Protein AF-A0A0L0SN98-F1 (afdb_monomer)

Secondary structure (DSSP, 8-state):
------HHHHSHHHHHHHHHHHHHTS--SS--S-HHHHTTTSHHHHHHHHHH-TTT--GGG-----SHHHHHHHHHHHIIIIITTTT-PPPHHHHHHHHTT-TTHHHHHHHHHHHHHHTTTT-TTS-S-----------PPPPPPPPPPPPPPP-----------------------PPP--PPPS-SHHHHHHHHHHHHHHHHHHHHHHHHHHHHHHHHHHHHHH--

Organism: Allomyces macrogynus (strain ATCC 38327) (NCBI:txid578462)

Nearest PDB structures (foldseek):
  2ee7-assembly1_A  TM=8.667E-01  e=4.177E-09  Homo sapiens
  7n61-assembly1_0F  TM=8.919E-01  e=1.270E-04  Chlamydomonas reinhardtii
  7som-assembly1_X  TM=8.780E-01  e=1.734E-04  Chlamydomonas reinhardtii

InterPro domains:
  IPR001715 Calponin homology domain [PS50021] (13-118)
  IPR010441 CH-like domain in sperm protein [PF06294] (19-114)
  IPR036872 CH domain superfamily [G3DSA:1.10.418.10] (14-121)
  IPR036872 CH domain superfamily [SSF47576] (16-112)
  IPR052111 Spermatogenesis and Ciliary Microtubule-associated Protein [PTHR12509] (4-147)

pLDDT: mean 71.59, std 21.76, range [31.17, 97.62]

Structure (mmCIF, N/CA/C/O backbone):
data_AF-A0A0L0SN98-F1
#
_entry.id   AF-A0A0L0SN98-F1
#
loop_
_atom_site.group_PDB
_atom_site.id
_atom_site.type_symbol
_atom_site.label_atom_id
_atom_site.label_alt_id
_atom_site.label_comp_id
_atom_site.label_asym_id
_atom_site.label_entity_id
_atom_site.label_seq_id
_atom_site.pdbx_PDB_ins_code
_atom_site.Cartn_x
_atom_site.Cartn_y
_atom_site.Cartn_z
_atom_site.occupancy
_atom_site.B_iso_or_equiv
_atom_site.auth_seq_id
_atom_site.auth_comp_id
_atom_site.auth_asym_id
_atom_site.auth_atom_id
_atom_site.pdbx_PDB_model_num
ATOM 1 N N . MET A 1 1 ? 21.291 2.032 32.217 1.00 36.91 1 MET A N 1
ATOM 2 C CA . MET A 1 1 ? 20.890 3.294 31.557 1.00 36.91 1 MET A CA 1
ATOM 3 C C . MET A 1 1 ? 19.823 2.964 30.526 1.00 36.91 1 MET A C 1
ATOM 5 O O . MET A 1 1 ? 20.082 2.178 29.627 1.00 36.91 1 MET A O 1
ATOM 9 N N . MET A 1 2 ? 18.598 3.445 30.735 1.00 43.50 2 MET A N 1
ATOM 10 C CA . MET A 1 2 ? 17.435 3.112 29.907 1.00 43.50 2 MET A CA 1
ATOM 11 C C . MET A 1 2 ? 17.475 3.962 28.636 1.00 43.50 2 MET A C 1
ATOM 13 O O . MET A 1 2 ? 17.254 5.170 28.704 1.00 43.50 2 MET A O 1
ATOM 17 N N . ASN A 1 3 ? 17.774 3.350 27.490 1.00 41.50 3 ASN A N 1
ATOM 18 C CA . ASN A 1 3 ? 17.739 4.043 26.206 1.00 41.50 3 ASN A CA 1
ATOM 19 C C . ASN A 1 3 ? 16.268 4.287 25.835 1.00 41.50 3 ASN A C 1
ATOM 21 O O . ASN A 1 3 ? 15.565 3.411 25.330 1.00 41.50 3 ASN A O 1
ATOM 25 N N . ALA A 1 4 ? 15.761 5.465 26.189 1.00 50.84 4 ALA A N 1
ATOM 26 C CA . ALA A 1 4 ? 14.412 5.885 25.867 1.00 50.84 4 ALA A CA 1
ATOM 27 C C . ALA A 1 4 ? 14.269 5.983 24.341 1.00 50.84 4 ALA A C 1
ATOM 29 O O . ALA A 1 4 ? 14.784 6.913 23.727 1.00 50.84 4 ALA A O 1
ATOM 30 N N . ALA A 1 5 ? 13.544 5.034 23.739 1.00 48.62 5 ALA A N 1
ATOM 31 C CA . ALA A 1 5 ? 13.221 5.077 22.316 1.00 48.62 5 ALA A CA 1
ATOM 32 C C . ALA A 1 5 ? 12.596 6.442 21.946 1.00 48.62 5 ALA A C 1
ATOM 34 O O . ALA A 1 5 ? 11.733 6.933 22.696 1.00 48.62 5 ALA A O 1
ATOM 35 N N . PRO A 1 6 ? 13.020 7.051 20.825 1.00 45.38 6 PRO A N 1
ATOM 36 C CA . PRO A 1 6 ? 12.665 8.414 20.458 1.00 45.38 6 PRO A CA 1
ATOM 37 C C . PRO A 1 6 ? 11.145 8.606 20.270 1.00 45.38 6 PRO A C 1
ATOM 39 O O . PRO A 1 6 ? 10.409 7.658 19.969 1.00 45.38 6 PRO A O 1
ATOM 42 N N . PRO A 1 7 ? 10.629 9.838 20.448 1.00 49.53 7 PRO A N 1
ATOM 43 C CA . PRO A 1 7 ? 9.195 10.125 20.602 1.00 49.53 7 PRO A CA 1
ATOM 44 C C . PRO A 1 7 ? 8.320 9.698 19.412 1.00 49.53 7 PRO A C 1
ATOM 46 O O . PRO A 1 7 ? 7.129 9.432 19.584 1.00 49.53 7 PRO A O 1
ATOM 49 N N . HIS A 1 8 ? 8.903 9.558 18.221 1.00 48.16 8 HIS A N 1
ATOM 50 C CA . HIS A 1 8 ? 8.212 9.084 17.022 1.00 48.16 8 HIS A CA 1
ATOM 51 C C . HIS A 1 8 ? 7.899 7.577 17.042 1.00 48.16 8 HIS A C 1
ATOM 53 O O . HIS A 1 8 ? 7.035 7.131 16.295 1.00 48.16 8 HIS A O 1
ATOM 59 N N . GLN A 1 9 ? 8.549 6.781 17.897 1.00 45.00 9 GLN A N 1
ATOM 60 C CA . GLN A 1 9 ? 8.355 5.327 17.971 1.00 45.00 9 GLN A CA 1
ATOM 61 C C . GLN A 1 9 ? 7.240 4.927 18.951 1.00 45.00 9 GLN A C 1
ATOM 63 O O . GLN A 1 9 ? 6.581 3.909 18.750 1.00 45.00 9 GLN A O 1
ATOM 68 N N . ARG A 1 10 ? 6.949 5.765 19.960 1.00 51.38 10 ARG A N 1
ATOM 69 C CA . ARG A 1 10 ? 5.914 5.495 20.981 1.00 51.38 10 ARG A CA 1
ATOM 70 C C . ARG A 1 10 ? 4.479 5.755 20.511 1.00 51.38 10 ARG A C 1
ATOM 72 O O . ARG A 1 10 ? 3.555 5.153 21.046 1.00 51.38 10 ARG A O 1
ATOM 79 N N . ARG A 1 11 ? 4.274 6.626 19.515 1.00 54.56 11 ARG A N 1
ATOM 80 C CA . ARG A 1 11 ? 2.934 6.952 18.974 1.00 54.56 11 ARG A CA 1
ATOM 81 C C . ARG A 1 11 ? 2.489 6.053 17.811 1.00 54.56 11 ARG A C 1
ATOM 83 O O . ARG A 1 11 ? 1.307 6.055 17.478 1.00 54.56 11 ARG A O 1
ATOM 90 N N . ARG A 1 12 ? 3.400 5.256 17.234 1.00 55.88 12 ARG A N 1
ATOM 91 C CA . ARG A 1 12 ? 3.125 4.373 16.082 1.00 55.88 12 ARG A CA 1
ATOM 92 C C . ARG A 1 12 ? 1.929 3.427 16.270 1.00 55.88 12 ARG A C 1
ATOM 94 O O . ARG A 1 12 ? 1.146 3.334 15.334 1.00 55.88 12 ARG A O 1
ATOM 101 N N . PRO A 1 13 ? 1.714 2.769 17.428 1.00 58.97 13 PRO A N 1
ATOM 102 C CA . PRO A 1 13 ? 0.656 1.759 17.532 1.00 58.97 13 PRO A CA 1
ATOM 103 C C . PRO A 1 13 ? -0.757 2.326 17.339 1.00 58.97 13 PRO A C 1
ATOM 105 O O . PRO A 1 13 ? -1.587 1.703 16.681 1.00 58.97 13 PRO A O 1
ATOM 108 N N . ARG A 1 14 ? -1.026 3.527 17.873 1.00 65.12 14 ARG A N 1
ATOM 109 C CA . ARG A 1 14 ? -2.341 4.177 17.738 1.00 65.12 14 ARG A CA 1
ATOM 110 C C . ARG A 1 14 ? -2.569 4.681 16.313 1.00 65.12 14 ARG A C 1
ATOM 112 O O . ARG A 1 14 ? -3.586 4.362 15.719 1.00 65.12 14 ARG A O 1
ATOM 119 N N . LEU A 1 15 ? -1.568 5.341 15.729 1.00 71.19 15 LEU A N 1
ATOM 120 C CA . LEU A 1 15 ? -1.648 5.863 14.359 1.00 71.19 15 LEU A CA 1
ATOM 121 C C . LEU A 1 15 ? -1.823 4.760 13.305 1.00 71.19 15 LEU A C 1
ATOM 123 O O . LEU A 1 15 ? -2.533 4.960 12.325 1.00 71.19 15 LEU A O 1
ATOM 127 N N . LEU A 1 16 ? -1.200 3.596 13.513 1.00 75.31 16 LEU A N 1
ATOM 128 C CA . LEU A 1 16 ? -1.389 2.424 12.656 1.00 75.31 16 LEU A CA 1
ATOM 129 C C . LEU A 1 16 ? -2.811 1.872 12.765 1.00 75.31 16 LEU A C 1
ATOM 131 O O . LEU A 1 16 ? -3.423 1.567 11.749 1.00 75.31 16 LEU A O 1
ATOM 135 N N . THR A 1 17 ? -3.357 1.810 13.981 1.00 78.44 17 THR A N 1
ATOM 136 C CA . THR A 1 17 ? -4.743 1.374 14.202 1.00 78.44 17 THR A CA 1
ATOM 137 C C . THR A 1 17 ? -5.727 2.302 13.482 1.00 78.44 17 THR A C 1
ATOM 139 O O . THR A 1 17 ? -6.585 1.829 12.740 1.00 78.44 17 THR A O 1
ATOM 142 N N . ASP A 1 18 ? -5.545 3.619 13.604 1.00 81.69 18 ASP A N 1
ATOM 143 C CA . ASP A 1 18 ? -6.390 4.625 12.945 1.00 81.69 18 ASP A CA 1
ATOM 144 C C . ASP A 1 18 ? -6.234 4.622 11.412 1.00 81.69 18 ASP A C 1
ATOM 146 O O . ASP A 1 18 ? -7.152 4.978 10.666 1.00 81.69 18 ASP A O 1
ATOM 150 N N . LEU A 1 19 ? -5.045 4.275 10.910 1.00 81.94 19 LEU A N 1
ATOM 151 C CA . LEU A 1 19 ? -4.797 4.084 9.482 1.00 81.94 19 LEU A CA 1
ATOM 152 C C . LEU A 1 19 ? -5.552 2.856 8.967 1.00 81.94 19 LEU A C 1
ATOM 154 O O . LEU A 1 19 ? -6.224 2.953 7.944 1.00 81.94 19 LEU A O 1
ATOM 158 N N . PHE A 1 20 ? -5.476 1.735 9.685 1.00 82.12 20 PHE A N 1
ATOM 159 C CA . PHE A 1 20 ? -6.142 0.491 9.302 1.00 82.12 20 PHE A CA 1
ATOM 160 C C . PHE A 1 20 ? -7.662 0.638 9.319 1.00 82.12 20 PHE A C 1
ATOM 162 O O . PHE A 1 20 ? -8.300 0.325 8.320 1.00 82.12 20 PHE A O 1
ATOM 169 N N . GLN A 1 21 ? -8.230 1.237 10.369 1.00 83.12 21 GLN A N 1
ATOM 170 C CA . GLN A 1 21 ? -9.667 1.526 10.434 1.00 83.12 21 GLN A CA 1
ATOM 171 C C . GLN A 1 21 ? -10.137 2.435 9.293 1.00 83.12 21 GLN A C 1
ATOM 173 O O . GLN A 1 21 ? -11.189 2.201 8.706 1.00 83.12 21 GLN A O 1
ATOM 178 N N . TRP A 1 22 ? -9.352 3.459 8.945 1.00 85.88 22 TRP A N 1
ATOM 179 C CA . TRP A 1 22 ? -9.680 4.341 7.823 1.00 85.88 22 TRP A CA 1
ATOM 180 C C . TRP A 1 22 ? -9.648 3.608 6.479 1.00 85.88 22 TRP A C 1
ATOM 182 O O . TRP A 1 22 ? -10.526 3.823 5.651 1.00 85.88 22 TRP A O 1
ATOM 192 N N . ILE A 1 23 ? -8.670 2.724 6.268 1.00 83.69 23 ILE A N 1
ATOM 193 C CA . ILE A 1 23 ? -8.589 1.898 5.059 1.00 83.69 23 ILE A CA 1
ATOM 194 C C . ILE A 1 23 ? -9.751 0.896 4.993 1.00 83.69 23 ILE A C 1
ATOM 196 O O . ILE A 1 23 ? -10.254 0.629 3.904 1.00 83.69 23 ILE A O 1
ATOM 200 N N . ASP A 1 24 ? -10.169 0.330 6.123 1.00 80.44 24 ASP A N 1
ATOM 201 C CA . ASP A 1 24 ? -11.270 -0.639 6.185 1.00 80.44 24 ASP A CA 1
ATOM 202 C C . ASP A 1 24 ? -12.649 0.012 6.018 1.00 80.44 24 ASP A C 1
ATOM 204 O O . ASP A 1 24 ? -13.580 -0.641 5.554 1.00 80.44 24 ASP A O 1
ATOM 208 N N . ALA A 1 25 ? -12.775 1.310 6.310 1.00 82.00 25 ALA A N 1
ATOM 209 C CA . ALA A 1 25 ? -13.973 2.086 5.993 1.00 82.00 25 ALA A CA 1
ATOM 210 C C . ALA A 1 25 ? -14.172 2.299 4.478 1.00 82.00 25 ALA A C 1
ATOM 212 O O . ALA A 1 25 ? -15.272 2.642 4.045 1.00 82.00 25 ALA A O 1
ATOM 213 N N . ILE A 1 26 ? -13.126 2.108 3.666 1.00 80.88 26 ILE A N 1
ATOM 214 C CA . ILE A 1 26 ? -13.199 2.225 2.208 1.00 80.88 26 ILE A CA 1
ATOM 215 C C . ILE A 1 26 ? -13.640 0.869 1.628 1.00 80.88 26 ILE A C 1
ATOM 217 O O . ILE A 1 26 ? -12.981 -0.143 1.890 1.00 80.88 26 ILE A O 1
ATOM 221 N N . PRO A 1 27 ? -14.703 0.818 0.801 1.00 75.06 27 PRO A N 1
ATOM 222 C CA . PRO A 1 27 ? -15.160 -0.413 0.166 1.00 75.06 27 PRO A CA 1
ATOM 223 C C . PRO A 1 27 ? -14.154 -0.846 -0.906 1.00 75.06 27 PRO A C 1
ATOM 225 O O . PRO A 1 27 ? -14.191 -0.389 -2.048 1.00 75.06 27 PRO A O 1
ATOM 228 N N . LEU A 1 28 ? -13.220 -1.704 -0.509 1.00 74.56 28 LEU A N 1
ATOM 229 C CA . LEU A 1 28 ? -12.148 -2.205 -1.365 1.00 74.56 28 LEU A CA 1
ATOM 230 C C . LEU A 1 28 ? -12.501 -3.581 -1.918 1.00 74.56 28 LEU A C 1
ATOM 232 O O . LEU A 1 28 ? -13.194 -4.368 -1.275 1.00 74.56 28 LEU A O 1
ATOM 236 N N . SER A 1 29 ? -11.999 -3.880 -3.115 1.00 65.31 29 SER A N 1
ATOM 237 C CA . SER A 1 29 ? -12.440 -5.037 -3.906 1.00 65.31 29 SER A CA 1
ATOM 238 C C . SER A 1 29 ? -12.088 -6.387 -3.274 1.00 65.31 29 SER A C 1
ATOM 240 O O . SER A 1 29 ? -12.632 -7.419 -3.668 1.00 65.31 29 SER A O 1
ATOM 242 N N . ARG A 1 30 ? -11.138 -6.411 -2.328 1.00 63.41 30 ARG A N 1
ATOM 243 C CA . ARG A 1 30 ? -10.633 -7.633 -1.690 1.00 63.41 30 ARG A CA 1
ATOM 244 C C . ARG A 1 30 ? -10.415 -7.440 -0.182 1.00 63.41 30 ARG A C 1
ATOM 246 O O . ARG A 1 30 ? -9.918 -6.388 0.228 1.00 63.41 30 ARG A O 1
ATOM 253 N N . PRO A 1 31 ? -10.723 -8.460 0.645 1.00 58.69 31 PRO A N 1
ATOM 254 C CA . PRO A 1 31 ? -10.439 -8.433 2.075 1.00 58.69 31 PRO A CA 1
ATOM 255 C C . PRO A 1 31 ? -8.927 -8.476 2.313 1.00 58.69 31 PRO A C 1
ATOM 257 O O . PRO A 1 31 ? -8.224 -9.322 1.756 1.00 58.69 31 PRO A O 1
ATOM 260 N N . LYS A 1 32 ? -8.425 -7.569 3.151 1.00 64.00 32 LYS A N 1
ATOM 261 C CA . LYS A 1 32 ? -6.994 -7.456 3.455 1.00 64.00 32 LYS A CA 1
ATOM 262 C C . LYS A 1 32 ? -6.652 -8.303 4.669 1.00 64.00 32 LYS A C 1
ATOM 264 O O . LYS A 1 32 ? -7.396 -8.317 5.645 1.00 64.00 32 LYS A O 1
ATOM 269 N N . LYS A 1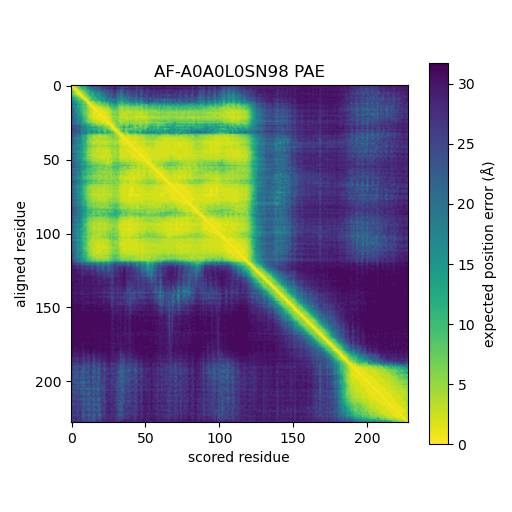 33 ? -5.523 -9.008 4.614 1.00 66.00 33 LYS A N 1
ATOM 270 C CA . LYS A 1 33 ? -5.005 -9.812 5.737 1.00 66.00 33 LYS A CA 1
ATOM 271 C C . LYS A 1 33 ? -3.615 -9.359 6.168 1.00 66.00 33 LYS A C 1
ATOM 273 O O . LYS A 1 33 ? -3.284 -9.474 7.342 1.00 66.00 33 LYS A O 1
ATOM 278 N N . ASN A 1 34 ? -2.800 -8.855 5.241 1.00 80.31 34 ASN A N 1
ATOM 279 C CA . ASN A 1 34 ? -1.440 -8.402 5.512 1.00 80.31 34 ASN A CA 1
ATOM 280 C C . ASN A 1 34 ? -1.157 -7.119 4.720 1.00 80.31 34 ASN A C 1
ATOM 282 O O . ASN A 1 34 ? -0.831 -7.188 3.539 1.00 80.31 34 ASN A O 1
ATOM 286 N N . PHE A 1 35 ? -1.242 -5.958 5.380 1.00 81.81 35 PHE A N 1
ATOM 287 C CA . PHE A 1 35 ? -1.037 -4.645 4.754 1.00 81.81 35 PHE A CA 1
ATOM 288 C C . PHE A 1 35 ? 0.289 -4.548 3.989 1.00 81.81 35 PHE A C 1
ATOM 290 O O . PHE A 1 35 ? 0.321 -4.018 2.884 1.00 81.81 35 PHE A O 1
ATOM 297 N N . THR A 1 36 ? 1.372 -5.114 4.519 1.00 85.62 36 THR A N 1
ATOM 298 C CA . THR A 1 36 ? 2.682 -5.051 3.868 1.00 85.62 36 THR A CA 1
ATOM 299 C C . THR A 1 36 ? 2.699 -5.789 2.531 1.00 85.62 36 THR A C 1
ATOM 301 O O . THR A 1 36 ? 3.223 -5.280 1.543 1.00 85.62 36 THR A O 1
ATOM 304 N N . ARG A 1 37 ? 2.075 -6.968 2.468 1.00 86.94 37 ARG A N 1
ATOM 305 C CA . ARG A 1 37 ? 2.010 -7.772 1.242 1.00 86.94 37 ARG A CA 1
ATOM 306 C C . ARG A 1 37 ? 0.935 -7.277 0.284 1.00 86.94 37 ARG A C 1
ATOM 308 O O . ARG A 1 37 ? 1.200 -7.140 -0.907 1.00 86.94 37 ARG A O 1
ATOM 315 N N . ASP A 1 38 ? -0.257 -7.017 0.802 1.00 87.31 38 ASP A N 1
ATOM 316 C CA . ASP A 1 38 ? -1.444 -6.725 0.003 1.00 87.31 38 ASP A CA 1
ATOM 317 C C . ASP A 1 38 ? -1.324 -5.354 -0.691 1.00 87.31 38 ASP A C 1
ATOM 319 O O . ASP A 1 38 ? -1.877 -5.163 -1.767 1.00 87.31 38 ASP A O 1
ATOM 323 N N . PHE A 1 39 ? -0.547 -4.417 -0.132 1.00 90.12 39 PHE A N 1
ATOM 324 C CA . PHE A 1 39 ? -0.234 -3.143 -0.788 1.00 90.12 39 PHE A CA 1
ATOM 325 C C . PHE A 1 39 ? 1.060 -3.168 -1.614 1.00 90.12 39 PHE A C 1
ATOM 327 O O . PHE A 1 39 ? 1.328 -2.206 -2.329 1.00 90.12 39 PHE A O 1
ATOM 334 N N . SER A 1 40 ? 1.861 -4.239 -1.566 1.00 92.31 40 SER A N 1
ATOM 335 C CA . SER A 1 40 ? 3.182 -4.277 -2.219 1.00 92.31 40 SER A CA 1
ATOM 336 C C . SER A 1 40 ? 3.138 -4.105 -3.740 1.00 92.31 40 SER A C 1
ATOM 338 O O . SER A 1 40 ? 4.122 -3.664 -4.329 1.00 92.31 40 SER A O 1
ATOM 340 N N . ASP A 1 41 ? 2.014 -4.420 -4.385 1.00 90.88 41 ASP A N 1
ATOM 341 C CA . ASP A 1 41 ? 1.835 -4.328 -5.837 1.00 90.88 41 ASP A CA 1
ATOM 342 C C . ASP A 1 41 ? 1.208 -3.010 -6.318 1.00 90.88 41 ASP A C 1
ATOM 344 O O . ASP A 1 41 ? 1.041 -2.810 -7.523 1.00 90.88 41 ASP A O 1
ATOM 348 N N . GLY A 1 42 ? 0.868 -2.112 -5.387 1.00 89.75 42 GLY A N 1
ATOM 349 C CA . GLY A 1 42 ? 0.301 -0.793 -5.663 1.00 89.75 42 GLY A CA 1
ATOM 350 C C . GLY A 1 42 ? -1.175 -0.789 -6.078 1.00 89.75 42 GLY A C 1
ATOM 351 O O . GLY A 1 42 ? -1.763 0.291 -6.147 1.00 89.75 42 GLY A O 1
ATOM 352 N N . CYS A 1 43 ? -1.810 -1.945 -6.297 1.00 91.25 43 CYS A N 1
ATOM 353 C CA . CYS A 1 43 ? -3.183 -2.017 -6.812 1.00 91.25 43 CYS A CA 1
ATOM 354 C C . CYS A 1 43 ? -4.200 -1.563 -5.762 1.00 91.25 43 CYS A C 1
ATOM 356 O O . CYS A 1 43 ? -5.016 -0.681 -6.023 1.00 91.25 43 CYS A O 1
ATOM 358 N N . LEU A 1 44 ? -4.081 -2.070 -4.531 1.00 89.06 44 LEU A N 1
ATOM 359 C CA . LEU A 1 44 ? -4.934 -1.620 -3.426 1.00 89.06 44 LEU A CA 1
ATOM 360 C C . LEU A 1 44 ? -4.718 -0.141 -3.087 1.00 89.06 44 LEU A C 1
ATOM 362 O O . LEU A 1 44 ? -5.663 0.551 -2.713 1.00 89.06 44 LEU A O 1
ATOM 366 N N . CYS A 1 45 ? -3.491 0.364 -3.246 1.00 90.19 45 CYS A N 1
ATOM 367 C CA . CYS A 1 45 ? -3.202 1.786 -3.062 1.00 90.19 45 CYS A CA 1
ATOM 368 C C . CYS A 1 45 ? -3.937 2.636 -4.114 1.00 90.19 45 CYS A C 1
ATOM 370 O O . CYS A 1 45 ? -4.568 3.640 -3.784 1.00 90.19 45 CYS A O 1
ATOM 372 N N . ALA A 1 46 ? -3.921 2.195 -5.374 1.00 90.31 46 ALA A N 1
ATOM 373 C CA . ALA A 1 46 ? -4.654 2.831 -6.461 1.00 90.31 46 ALA A CA 1
ATOM 374 C C . ALA A 1 46 ? -6.176 2.823 -6.216 1.00 90.31 46 ALA A C 1
ATOM 376 O O . ALA A 1 46 ? -6.825 3.846 -6.431 1.00 90.31 46 ALA A O 1
ATOM 377 N N . GLU A 1 47 ? -6.743 1.722 -5.712 1.00 90.12 47 GLU A N 1
ATOM 378 C CA . GLU A 1 47 ? -8.166 1.638 -5.348 1.00 90.12 47 GLU A CA 1
ATOM 379 C C . GLU A 1 47 ? -8.549 2.627 -4.236 1.00 90.12 47 GLU A C 1
ATOM 381 O O . GLU A 1 47 ? -9.537 3.351 -4.376 1.00 90.12 47 GLU A O 1
ATOM 386 N N . VAL A 1 48 ? -7.742 2.722 -3.170 1.00 88.00 48 VAL A N 1
ATOM 387 C CA . VAL A 1 48 ? -7.948 3.687 -2.072 1.00 88.00 48 VAL A CA 1
ATOM 388 C C . VAL A 1 48 ? -8.020 5.115 -2.613 1.00 88.00 48 VAL A C 1
ATOM 390 O O . VAL A 1 48 ? -8.948 5.862 -2.299 1.00 88.00 48 VAL A O 1
ATOM 393 N N . ILE A 1 49 ? -7.071 5.495 -3.472 1.00 87.06 49 ILE A N 1
ATOM 394 C CA . ILE A 1 49 ? -7.040 6.843 -4.044 1.00 87.06 49 ILE A CA 1
ATOM 395 C C . ILE A 1 49 ? -8.201 7.042 -5.032 1.00 87.06 49 ILE A C 1
ATOM 397 O O . ILE A 1 49 ? -8.802 8.114 -5.054 1.00 87.06 49 ILE A O 1
ATOM 401 N N . ARG A 1 50 ? -8.565 6.023 -5.821 1.00 87.94 50 ARG A N 1
ATOM 402 C CA . ARG A 1 50 ? -9.688 6.073 -6.773 1.00 87.94 50 ARG A CA 1
ATOM 403 C C . ARG A 1 50 ? -11.030 6.291 -6.085 1.00 87.94 50 ARG A C 1
ATOM 405 O O . ARG A 1 50 ? -11.893 6.948 -6.671 1.00 87.94 50 ARG A O 1
ATOM 412 N N . HIS A 1 51 ? -11.214 5.728 -4.893 1.00 85.50 51 HIS A N 1
ATOM 413 C CA . HIS A 1 51 ? -12.438 5.898 -4.117 1.00 85.50 51 HIS A CA 1
ATOM 414 C C . HIS A 1 51 ? -12.623 7.356 -3.678 1.00 85.50 51 HIS A C 1
ATOM 416 O O . HIS A 1 51 ? -13.725 7.889 -3.754 1.00 85.50 51 HIS A O 1
ATOM 422 N N . LEU A 1 52 ? -11.532 8.021 -3.293 1.00 80.69 52 LEU A N 1
ATOM 423 C CA . LEU A 1 52 ? -11.557 9.405 -2.814 1.00 80.69 52 LEU A CA 1
ATOM 424 C C . LEU A 1 52 ? -11.480 10.431 -3.953 1.00 80.69 52 LEU A C 1
ATOM 426 O O . LEU A 1 52 ? -12.127 11.472 -3.895 1.00 80.69 52 LEU A O 1
ATOM 430 N N . HIS A 1 53 ? -10.743 10.125 -5.023 1.00 81.12 53 HIS A N 1
ATOM 431 C CA . HIS A 1 53 ? -10.623 10.968 -6.212 1.00 81.12 53 HIS A CA 1
ATOM 432 C C . HIS A 1 53 ? -10.691 10.141 -7.505 1.00 81.12 53 HIS A C 1
ATOM 434 O O . HIS A 1 53 ? -9.663 9.839 -8.124 1.00 81.12 53 HIS A O 1
ATOM 440 N N . PRO A 1 54 ? -11.914 9.861 -7.991 1.00 82.94 54 PRO A N 1
ATOM 441 C CA . PRO A 1 54 ? -12.179 9.107 -9.213 1.00 82.94 54 PRO A CA 1
ATOM 442 C C . PRO A 1 54 ? -11.374 9.496 -10.455 1.00 82.94 54 PRO A C 1
ATOM 444 O O . PRO A 1 54 ? -11.088 8.650 -11.294 1.00 82.94 54 PRO A O 1
ATOM 447 N N . ARG A 1 55 ? -11.031 10.782 -10.588 1.00 83.12 55 ARG A N 1
ATOM 448 C CA . ARG A 1 55 ? -10.369 11.345 -11.775 1.00 83.12 55 ARG A CA 1
ATOM 449 C C . ARG A 1 55 ? -8.839 11.282 -11.722 1.00 83.12 55 ARG A C 1
ATOM 451 O O . ARG A 1 55 ? -8.196 11.533 -12.735 1.00 83.12 55 ARG A O 1
ATOM 458 N N . LEU A 1 56 ? -8.247 10.999 -10.559 1.00 80.31 56 LEU A N 1
ATOM 459 C CA . LEU A 1 56 ? -6.786 10.987 -10.405 1.00 80.31 56 LEU A CA 1
ATOM 460 C C . LEU A 1 56 ? -6.157 9.661 -10.819 1.00 80.31 56 LEU A C 1
ATOM 462 O O . LEU A 1 56 ? -4.991 9.637 -11.211 1.00 80.31 56 LEU A O 1
ATOM 466 N N . VAL A 1 57 ? -6.916 8.573 -10.724 1.00 87.75 57 VAL A N 1
ATOM 467 C CA . VAL A 1 57 ? -6.405 7.216 -10.892 1.00 87.75 57 VAL A CA 1
ATOM 468 C C . VAL A 1 57 ? -7.241 6.485 -11.915 1.00 87.75 57 VAL A C 1
ATOM 470 O O . VAL A 1 57 ? -8.467 6.544 -11.894 1.00 87.75 57 VAL A O 1
ATOM 473 N N . ASP A 1 58 ? -6.561 5.744 -12.773 1.00 87.06 58 ASP A N 1
ATOM 474 C CA . ASP A 1 58 ? -7.210 4.842 -13.699 1.00 87.06 58 ASP A CA 1
ATOM 475 C C . ASP A 1 58 ? -6.680 3.424 -13.484 1.00 87.06 58 ASP A C 1
ATOM 477 O O . ASP A 1 58 ? -5.504 3.142 -13.744 1.00 87.06 58 ASP A O 1
ATOM 481 N N . LEU A 1 59 ? -7.556 2.569 -12.948 1.00 88.44 59 LEU A N 1
ATOM 482 C CA . LEU A 1 59 ? -7.226 1.249 -12.412 1.00 88.44 59 LEU A CA 1
ATOM 483 C C . LEU A 1 59 ? -6.671 0.294 -13.473 1.00 88.44 59 LEU A C 1
ATOM 485 O O . LEU A 1 59 ? -5.895 -0.590 -13.126 1.00 88.44 59 LEU A O 1
ATOM 489 N N . HIS A 1 60 ? -6.973 0.497 -14.761 1.00 87.06 60 HIS A N 1
ATOM 490 C CA . HIS A 1 60 ? -6.435 -0.363 -15.823 1.00 87.06 60 HIS A CA 1
ATOM 491 C C . HIS A 1 60 ? -4.903 -0.288 -15.944 1.00 87.06 60 HIS A C 1
ATOM 493 O O . HIS A 1 60 ? -4.288 -1.189 -16.505 1.00 87.06 60 HIS A O 1
ATOM 499 N N . ASN A 1 61 ? -4.276 0.777 -15.424 1.00 87.88 61 ASN A N 1
ATOM 500 C CA . ASN A 1 61 ? -2.819 0.938 -15.438 1.00 87.88 61 ASN A CA 1
ATOM 501 C C . ASN A 1 61 ? -2.108 0.098 -14.366 1.00 87.88 61 ASN A C 1
ATOM 503 O O . ASN A 1 61 ? -0.880 0.037 -14.367 1.00 87.88 61 ASN A O 1
ATOM 507 N N . TYR A 1 62 ? -2.857 -0.500 -13.438 1.00 90.69 62 TYR A N 1
ATOM 508 C CA . TYR A 1 62 ? -2.322 -1.191 -12.268 1.00 90.69 62 TYR A CA 1
ATOM 509 C C . TYR A 1 62 ? -2.851 -2.629 -12.235 1.00 90.69 62 TYR A C 1
ATOM 511 O O . TYR A 1 62 ? -3.733 -2.949 -11.437 1.00 90.69 62 TYR A O 1
ATOM 519 N N . PRO A 1 63 ? -2.374 -3.508 -13.135 1.00 89.31 63 PRO A N 1
ATOM 520 C CA . PRO A 1 63 ? -2.740 -4.914 -13.079 1.00 89.31 63 PRO A CA 1
ATOM 521 C C . PRO A 1 63 ? -2.166 -5.555 -11.800 1.00 89.31 63 PRO A C 1
ATOM 523 O O . PRO A 1 63 ? -1.008 -5.278 -11.457 1.00 89.31 63 PRO A O 1
ATOM 526 N N . PRO A 1 64 ? -2.925 -6.439 -11.118 1.00 88.88 64 PRO A N 1
ATOM 527 C CA . PRO A 1 64 ? -2.429 -7.203 -9.976 1.00 88.88 64 PRO A CA 1
ATOM 528 C C . PRO A 1 64 ? -1.137 -7.937 -10.317 1.00 88.88 64 PRO A C 1
ATOM 530 O O . PRO A 1 64 ? -1.034 -8.568 -11.373 1.00 88.88 64 PRO A O 1
ATOM 533 N N . ALA A 1 65 ? -0.151 -7.868 -9.425 1.00 86.50 65 ALA A N 1
ATOM 534 C CA . ALA A 1 65 ? 1.200 -8.294 -9.755 1.00 86.50 65 ALA A CA 1
ATOM 535 C C . ALA A 1 65 ? 1.893 -9.034 -8.614 1.00 86.50 65 ALA A C 1
ATOM 537 O O . ALA A 1 65 ? 2.017 -8.537 -7.499 1.00 86.50 65 ALA A O 1
ATOM 538 N N . ASN A 1 66 ? 2.459 -10.198 -8.939 1.00 88.12 66 ASN A N 1
ATOM 539 C CA . ASN A 1 66 ? 3.329 -10.945 -8.030 1.00 88.12 66 ASN A CA 1
ATOM 540 C C . ASN A 1 66 ? 4.818 -10.773 -8.363 1.00 88.12 66 ASN A C 1
ATOM 542 O O . ASN A 1 66 ? 5.658 -10.997 -7.495 1.00 88.12 66 ASN A O 1
ATOM 546 N N . SER A 1 67 ? 5.155 -10.352 -9.588 1.00 92.69 67 SER A N 1
ATOM 547 C CA . SER A 1 67 ? 6.541 -10.178 -10.023 1.00 92.69 67 SER A CA 1
ATOM 548 C C . SER A 1 67 ? 7.099 -8.814 -9.609 1.00 92.69 67 SER A C 1
ATOM 550 O O . SER A 1 67 ? 6.471 -7.777 -9.824 1.00 92.69 67 SER A O 1
ATOM 552 N N . THR A 1 68 ? 8.311 -8.805 -9.053 1.00 92.88 68 THR A N 1
ATOM 553 C CA . THR A 1 68 ? 9.024 -7.583 -8.639 1.00 92.88 68 THR A CA 1
ATOM 554 C C . THR A 1 68 ? 9.057 -6.504 -9.732 1.00 92.88 68 THR A C 1
ATOM 556 O O . THR A 1 68 ? 8.683 -5.371 -9.429 1.00 92.88 68 THR A O 1
ATOM 559 N N . PRO A 1 69 ? 9.390 -6.807 -11.007 1.00 92.56 69 PRO A N 1
ATOM 560 C CA . PRO A 1 69 ? 9.420 -5.787 -12.058 1.00 92.56 69 PRO A CA 1
ATOM 561 C C . PRO A 1 69 ? 8.056 -5.133 -12.311 1.00 92.56 69 PRO A C 1
ATOM 563 O O . PRO A 1 69 ? 7.975 -3.919 -12.483 1.00 92.56 69 PRO A O 1
ATOM 566 N N . GLN A 1 70 ? 6.971 -5.914 -12.281 1.00 93.44 70 GLN A N 1
ATOM 567 C CA . GLN A 1 70 ? 5.626 -5.384 -12.493 1.00 93.44 70 GLN A CA 1
ATOM 568 C C . GLN A 1 70 ? 5.161 -4.545 -11.298 1.00 93.44 70 GLN A C 1
ATOM 570 O O . GLN A 1 70 ? 4.554 -3.494 -11.487 1.00 93.44 70 GLN A O 1
ATOM 575 N N . LYS A 1 71 ? 5.493 -4.952 -10.066 1.00 93.62 71 LYS A N 1
ATOM 576 C CA . LYS A 1 71 ? 5.211 -4.147 -8.870 1.00 93.62 71 LYS A CA 1
ATOM 577 C C . LYS A 1 71 ? 5.939 -2.799 -8.919 1.00 93.62 71 LYS A C 1
ATOM 579 O O . LYS A 1 71 ? 5.324 -1.770 -8.656 1.00 93.62 71 LYS A O 1
ATOM 584 N N . ILE A 1 72 ? 7.216 -2.791 -9.315 1.00 94.12 72 ILE A N 1
ATOM 585 C CA . ILE A 1 72 ? 7.996 -1.557 -9.512 1.00 94.12 72 ILE A CA 1
ATOM 586 C C . ILE A 1 72 ? 7.339 -0.674 -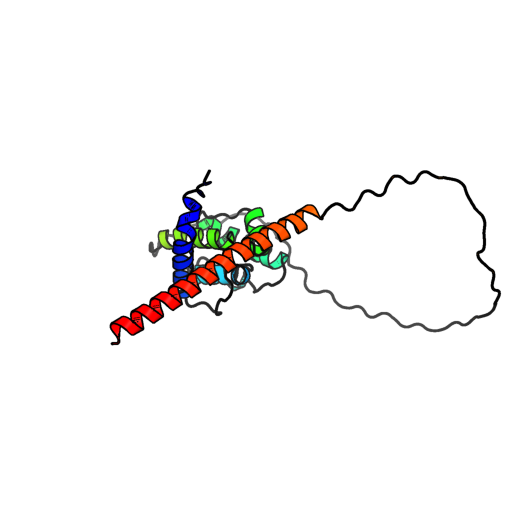10.580 1.00 94.12 72 ILE A C 1
ATOM 588 O O . ILE A 1 72 ? 7.164 0.523 -10.362 1.00 94.12 72 ILE A O 1
ATOM 592 N N . TYR A 1 73 ? 6.925 -1.250 -11.713 1.00 94.19 73 TYR A N 1
ATOM 593 C CA . TYR A 1 73 ? 6.208 -0.519 -12.761 1.00 94.19 73 TYR A CA 1
ATOM 594 C C . TYR A 1 73 ? 4.911 0.120 -12.241 1.00 94.19 73 TYR A C 1
ATOM 596 O O . TYR A 1 73 ? 4.675 1.311 -12.470 1.00 94.19 73 TYR A O 1
ATOM 604 N N . ASN A 1 74 ? 4.095 -0.640 -11.506 1.00 95.44 74 ASN A N 1
ATOM 605 C CA . ASN A 1 74 ? 2.849 -0.152 -10.918 1.00 95.44 74 ASN A CA 1
ATOM 606 C C . ASN A 1 74 ? 3.123 1.036 -9.978 1.00 95.44 74 ASN A C 1
ATOM 608 O O . ASN A 1 74 ? 2.500 2.092 -10.112 1.00 95.44 74 ASN A O 1
ATOM 612 N N . TRP A 1 75 ? 4.102 0.912 -9.076 1.00 95.19 75 TRP A N 1
ATOM 613 C CA . TRP A 1 75 ? 4.476 1.979 -8.144 1.00 95.19 75 TRP A CA 1
ATOM 614 C C . TRP A 1 75 ? 5.057 3.213 -8.831 1.00 95.19 75 TRP A C 1
ATOM 616 O O . TRP A 1 75 ? 4.675 4.327 -8.481 1.00 95.19 75 TRP A O 1
ATOM 626 N N . ASN A 1 76 ? 5.910 3.050 -9.842 1.00 94.00 76 ASN A N 1
ATOM 627 C CA . ASN A 1 76 ? 6.441 4.170 -10.623 1.00 94.00 76 ASN A CA 1
ATOM 628 C C . ASN A 1 76 ? 5.335 4.920 -11.370 1.00 94.00 76 ASN A C 1
ATOM 630 O O . ASN A 1 76 ? 5.300 6.154 -11.379 1.00 94.00 76 ASN A O 1
ATOM 634 N N . THR A 1 77 ? 4.379 4.182 -11.931 1.00 93.38 77 THR A N 1
ATOM 635 C CA . THR A 1 77 ? 3.211 4.756 -12.603 1.00 93.38 77 THR A CA 1
ATOM 636 C C . THR A 1 77 ? 2.333 5.530 -11.618 1.00 93.38 77 THR A C 1
ATOM 638 O O . THR A 1 77 ? 1.888 6.639 -11.920 1.00 93.38 77 THR A O 1
ATOM 641 N N . LEU A 1 78 ? 2.108 4.992 -10.415 1.00 92.19 78 LEU A N 1
ATOM 642 C CA . LEU A 1 78 ? 1.356 5.664 -9.352 1.00 92.19 78 LEU A CA 1
ATOM 643 C C . LEU A 1 78 ? 2.086 6.922 -8.871 1.00 92.19 78 LEU A C 1
ATOM 645 O O . LEU A 1 78 ? 1.479 7.987 -8.744 1.00 92.19 78 LEU A O 1
ATOM 649 N N . ASN A 1 79 ? 3.400 6.822 -8.685 1.00 93.06 79 ASN A N 1
ATOM 650 C CA . ASN A 1 79 ? 4.252 7.924 -8.266 1.00 93.06 79 ASN A CA 1
ATOM 651 C C . ASN A 1 79 ? 4.175 9.093 -9.257 1.00 93.06 79 ASN A C 1
ATOM 653 O O . ASN A 1 79 ? 3.886 10.226 -8.872 1.00 93.06 79 ASN A O 1
ATOM 657 N N . PHE A 1 80 ? 4.344 8.811 -10.551 1.00 89.75 80 PHE A N 1
ATOM 658 C CA . PHE A 1 80 ? 4.330 9.831 -11.595 1.00 89.75 80 PHE A CA 1
ATOM 659 C C . PHE A 1 80 ? 2.947 10.460 -11.813 1.00 89.75 80 PHE A C 1
ATOM 661 O O . PHE A 1 80 ? 2.835 11.684 -11.874 1.00 89.75 80 PHE A O 1
ATOM 668 N N . LYS A 1 81 ? 1.889 9.646 -11.934 1.00 86.75 81 LYS A N 1
ATOM 669 C CA . LYS A 1 81 ? 0.550 10.134 -12.316 1.00 86.75 81 LYS A CA 1
ATOM 670 C C . LYS A 1 81 ? -0.206 10.775 -11.151 1.00 86.75 81 LYS A C 1
ATOM 672 O O . LYS A 1 81 ? -1.027 11.666 -11.384 1.00 86.75 81 LYS A O 1
ATOM 677 N N . VAL A 1 82 ? 0.064 10.324 -9.924 1.00 86.75 82 VAL A N 1
ATOM 678 C CA . VAL A 1 82 ? -0.765 10.606 -8.746 1.00 86.75 82 VAL A CA 1
ATOM 679 C C . VAL A 1 82 ? 0.057 11.235 -7.630 1.00 86.75 82 VAL A C 1
ATOM 681 O O . VAL A 1 82 ? -0.211 12.372 -7.252 1.00 86.75 82 VAL A O 1
ATOM 684 N N . LEU A 1 83 ? 1.084 10.547 -7.123 1.00 83.75 83 LEU A N 1
ATOM 685 C CA . LEU A 1 83 ? 1.758 10.974 -5.889 1.00 83.75 83 LEU A CA 1
ATOM 686 C C . LEU A 1 83 ? 2.540 12.283 -6.052 1.00 83.75 83 LEU A C 1
ATOM 688 O O . LEU A 1 83 ? 2.556 13.098 -5.131 1.00 83.75 83 LEU A O 1
ATOM 692 N N . LYS A 1 84 ? 3.098 12.552 -7.240 1.00 83.31 84 LYS A N 1
ATOM 693 C CA . LYS A 1 84 ? 3.679 13.866 -7.570 1.00 83.31 84 LYS A CA 1
ATOM 694 C C . LYS A 1 84 ? 2.661 15.004 -7.456 1.00 83.31 84 LYS A C 1
ATOM 696 O O . LYS A 1 84 ? 3.008 16.066 -6.956 1.00 83.31 84 LYS A O 1
ATOM 701 N N . LYS A 1 85 ? 1.401 14.779 -7.848 1.00 79.25 85 LYS A N 1
ATOM 702 C CA . LYS A 1 85 ? 0.320 15.778 -7.725 1.00 79.25 85 LYS A CA 1
ATOM 703 C C . LYS A 1 85 ? -0.122 15.986 -6.276 1.00 79.25 85 LYS A C 1
ATOM 705 O O . LYS A 1 85 ? -0.578 17.066 -5.929 1.00 79.25 85 LYS A O 1
ATOM 710 N N . LEU A 1 86 ? 0.039 14.962 -5.439 1.00 77.31 86 LEU A N 1
ATOM 711 C CA . LEU A 1 86 ? -0.247 15.003 -4.002 1.00 77.31 86 LEU A CA 1
ATOM 712 C C . LEU A 1 86 ? 0.935 15.534 -3.170 1.00 77.31 86 LEU A C 1
ATOM 714 O O . LEU A 1 86 ? 0.838 15.613 -1.947 1.00 77.31 86 LEU A O 1
ATOM 718 N N . ASN A 1 87 ? 2.048 15.903 -3.816 1.00 81.25 87 ASN A N 1
ATOM 719 C CA . ASN A 1 87 ? 3.288 16.326 -3.164 1.00 81.25 87 ASN A CA 1
ATOM 720 C C . ASN A 1 87 ? 3.870 15.253 -2.210 1.00 81.25 87 ASN A C 1
ATOM 722 O O . ASN A 1 87 ? 4.445 15.581 -1.172 1.00 81.25 87 ASN A O 1
ATOM 726 N N . CYS A 1 88 ? 3.705 13.978 -2.586 1.00 82.06 88 CYS A N 1
ATOM 727 C CA . CYS A 1 88 ? 4.181 12.766 -1.903 1.00 82.06 88 CYS A CA 1
ATOM 728 C C . CYS A 1 88 ? 5.057 11.916 -2.838 1.00 82.06 88 CYS A C 1
ATOM 730 O O . CYS A 1 88 ? 4.875 10.705 -2.946 1.00 82.06 88 CYS A O 1
ATOM 732 N N . ALA A 1 89 ? 5.968 12.548 -3.581 1.00 85.25 89 ALA A N 1
ATOM 733 C CA . ALA A 1 89 ? 6.826 11.824 -4.512 1.00 85.25 89 ALA A CA 1
ATOM 734 C C . ALA A 1 89 ? 7.696 10.796 -3.767 1.00 85.25 89 ALA A C 1
ATOM 736 O O . ALA A 1 89 ? 8.412 11.142 -2.829 1.00 85.25 89 ALA A O 1
ATOM 737 N N . LEU A 1 90 ? 7.637 9.538 -4.201 1.00 88.56 90 LEU A N 1
ATOM 738 C CA . LEU A 1 90 ? 8.449 8.455 -3.649 1.00 88.56 90 LEU A CA 1
ATOM 739 C C . LEU A 1 90 ? 9.805 8.389 -4.357 1.00 88.56 90 LEU A C 1
ATOM 741 O O . LEU A 1 90 ? 9.882 8.595 -5.571 1.00 88.56 90 LEU A O 1
ATOM 745 N N . THR A 1 91 ? 10.859 8.077 -3.603 1.00 91.56 91 THR A N 1
ATOM 746 C CA . THR A 1 91 ? 12.181 7.746 -4.157 1.00 91.56 91 THR A CA 1
ATOM 747 C C . THR A 1 91 ? 12.213 6.302 -4.653 1.00 91.56 91 THR A C 1
ATOM 749 O O . THR A 1 91 ? 11.417 5.477 -4.194 1.00 91.56 91 THR A O 1
ATOM 752 N N . ASP A 1 92 ? 13.146 5.979 -5.556 1.00 89.88 92 ASP A N 1
ATOM 753 C CA . ASP A 1 92 ? 13.302 4.606 -6.056 1.00 89.88 92 ASP A CA 1
ATOM 754 C C . ASP A 1 92 ? 13.585 3.624 -4.908 1.00 89.88 92 ASP A C 1
ATOM 756 O O . ASP A 1 92 ? 12.890 2.621 -4.784 1.00 89.88 92 ASP A O 1
ATOM 760 N N . ASP A 1 93 ? 14.462 3.988 -3.966 1.00 91.81 93 ASP A N 1
ATOM 761 C CA . ASP A 1 93 ? 14.752 3.178 -2.772 1.00 91.81 93 ASP A CA 1
ATOM 762 C C . ASP A 1 93 ? 13.499 2.871 -1.940 1.00 91.81 93 ASP A C 1
ATOM 764 O O . ASP A 1 93 ? 13.319 1.763 -1.430 1.00 91.81 93 ASP A O 1
ATOM 768 N N . THR A 1 94 ? 12.599 3.848 -1.802 1.00 90.88 94 THR A N 1
ATOM 769 C CA . THR A 1 94 ? 11.339 3.649 -1.075 1.00 90.88 94 THR A CA 1
ATOM 770 C C . THR A 1 94 ? 10.448 2.662 -1.820 1.00 90.88 94 THR A C 1
ATOM 772 O O . THR A 1 94 ? 9.877 1.768 -1.198 1.00 90.88 94 THR A O 1
ATOM 775 N N . ILE A 1 95 ? 10.369 2.773 -3.149 1.00 92.62 95 ILE A N 1
ATOM 776 C CA . ILE A 1 95 ? 9.619 1.840 -3.996 1.00 92.62 95 ILE A CA 1
ATOM 777 C C . ILE A 1 95 ? 10.202 0.429 -3.879 1.00 92.62 95 ILE A C 1
ATOM 779 O O . ILE A 1 95 ? 9.443 -0.511 -3.641 1.00 92.62 95 ILE A O 1
ATOM 783 N N . GLN A 1 96 ? 11.526 0.269 -3.949 1.00 93.19 96 GLN A N 1
ATOM 784 C CA . GLN A 1 96 ? 12.182 -1.030 -3.770 1.00 93.19 96 GLN A CA 1
ATOM 785 C C . GLN A 1 96 ? 11.820 -1.656 -2.420 1.00 93.19 96 GLN A C 1
ATOM 787 O O . GLN A 1 96 ? 11.417 -2.819 -2.361 1.00 93.19 96 GLN A O 1
ATOM 792 N N . HIS A 1 97 ? 11.866 -0.879 -1.336 1.00 91.75 97 HIS A N 1
ATOM 793 C CA . HIS A 1 97 ? 11.496 -1.367 -0.010 1.00 91.75 97 HIS A CA 1
ATOM 794 C C . HIS A 1 97 ? 10.016 -1.765 0.113 1.00 91.75 97 HIS A C 1
ATOM 796 O O . HIS A 1 97 ? 9.706 -2.744 0.797 1.00 91.75 97 HIS A O 1
ATOM 802 N N . ILE A 1 98 ? 9.098 -1.050 -0.547 1.00 92.25 98 ILE A N 1
ATOM 803 C CA . ILE A 1 98 ? 7.675 -1.427 -0.576 1.00 92.25 98 ILE A CA 1
ATOM 804 C C . ILE A 1 98 ? 7.494 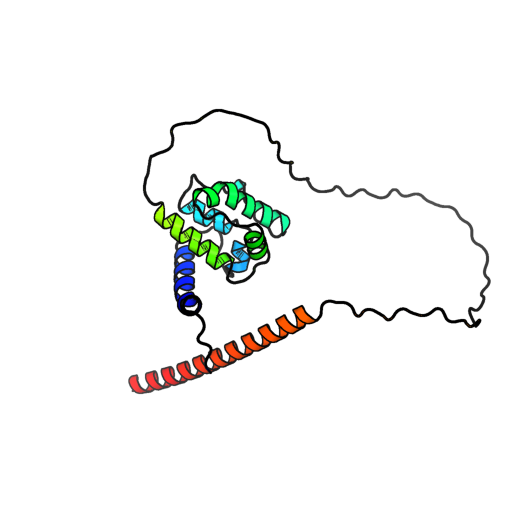-2.756 -1.315 1.00 92.25 98 ILE A C 1
ATOM 806 O O . ILE A 1 98 ? 6.807 -3.654 -0.828 1.00 92.25 98 ILE A O 1
ATOM 810 N N . VAL A 1 99 ? 8.137 -2.904 -2.474 1.00 92.25 99 VAL A N 1
ATOM 811 C CA . VAL A 1 99 ? 8.035 -4.106 -3.312 1.00 92.25 99 VAL A CA 1
ATOM 812 C C . VAL A 1 99 ? 8.617 -5.334 -2.606 1.00 92.25 99 VAL A C 1
ATOM 814 O O . VAL A 1 99 ? 8.052 -6.427 -2.699 1.00 92.25 99 VAL A O 1
ATOM 817 N N . GLN A 1 100 ? 9.684 -5.146 -1.827 1.00 91.94 100 GLN A N 1
ATOM 818 C CA . GLN A 1 100 ? 10.289 -6.161 -0.958 1.00 91.94 100 GLN A CA 1
ATOM 819 C C . GLN A 1 100 ? 9.449 -6.492 0.287 1.00 91.94 100 GLN A C 1
ATOM 821 O O . GLN A 1 100 ? 9.856 -7.325 1.093 1.00 91.94 100 GLN A O 1
ATOM 826 N N . CYS A 1 101 ? 8.276 -5.872 0.453 1.00 88.06 101 CYS A N 1
ATOM 827 C CA . CYS A 1 101 ? 7.407 -6.054 1.612 1.00 88.06 101 CYS A CA 1
ATOM 828 C C . CYS A 1 101 ? 8.121 -5.725 2.938 1.00 88.06 101 CYS A C 1
ATOM 830 O O . CYS A 1 101 ? 7.932 -6.418 3.940 1.00 88.06 101 CYS A O 1
ATOM 832 N N . ARG A 1 102 ? 8.953 -4.673 2.959 1.00 86.62 102 ARG A N 1
ATOM 833 C CA . ARG A 1 102 ? 9.637 -4.237 4.181 1.00 86.62 102 ARG A CA 1
ATOM 834 C C . ARG A 1 102 ? 8.618 -3.617 5.153 1.00 86.62 102 ARG A C 1
ATOM 836 O O . ARG A 1 102 ? 7.968 -2.629 4.795 1.00 86.62 102 ARG A O 1
ATOM 843 N N . PRO A 1 103 ? 8.477 -4.146 6.381 1.00 81.94 103 PRO A N 1
ATOM 844 C CA . PRO A 1 103 ? 7.489 -3.652 7.334 1.00 81.94 103 PRO A CA 1
ATOM 845 C C . PRO A 1 103 ? 7.806 -2.219 7.776 1.00 81.94 103 PRO A C 1
ATOM 847 O O . PRO A 1 103 ? 8.967 -1.852 7.974 1.00 81.94 103 PRO A O 1
ATOM 850 N N . GLY A 1 104 ? 6.768 -1.405 7.950 1.00 84.81 104 GLY A N 1
ATOM 851 C CA . GLY A 1 104 ? 6.848 -0.007 8.375 1.00 84.81 104 GLY A CA 1
ATOM 852 C C . GLY A 1 104 ? 6.974 1.004 7.231 1.00 84.81 104 GLY A C 1
ATOM 853 O O . GLY A 1 104 ? 6.643 2.174 7.429 1.00 84.81 104 GLY A O 1
ATOM 854 N N . ILE A 1 105 ? 7.434 0.592 6.045 1.00 88.75 105 ILE A N 1
ATOM 855 C CA . ILE A 1 105 ? 7.626 1.507 4.909 1.00 88.75 105 ILE A CA 1
ATOM 856 C C . ILE A 1 105 ? 6.289 1.833 4.250 1.00 88.75 105 ILE A C 1
ATOM 858 O O . ILE A 1 105 ? 5.944 3.005 4.100 1.00 88.75 105 ILE A O 1
ATOM 862 N N . VAL A 1 106 ? 5.511 0.808 3.896 1.00 88.94 106 VAL A N 1
ATOM 863 C CA . VAL A 1 106 ? 4.223 1.017 3.226 1.00 88.94 106 VAL A CA 1
ATOM 864 C C . VAL A 1 106 ? 3.230 1.737 4.132 1.00 88.94 106 VAL A C 1
ATOM 866 O O . VAL A 1 106 ? 2.480 2.584 3.668 1.00 88.94 106 VAL A O 1
ATOM 869 N N . GLU A 1 107 ? 3.267 1.474 5.435 1.00 88.00 107 GLU A N 1
ATOM 870 C CA . GLU A 1 107 ? 2.417 2.127 6.422 1.00 88.00 107 GLU A CA 1
ATOM 871 C C . GLU A 1 107 ? 2.740 3.620 6.523 1.00 88.00 107 GLU A C 1
ATOM 873 O O . GLU A 1 107 ? 1.825 4.435 6.616 1.00 88.00 107 GLU A O 1
ATOM 878 N N . THR A 1 108 ? 4.025 3.982 6.446 1.00 87.12 108 THR A N 1
ATOM 879 C CA . THR A 1 108 ? 4.460 5.387 6.414 1.00 87.12 108 THR A CA 1
ATOM 880 C C . THR A 1 108 ? 3.941 6.080 5.154 1.00 87.12 108 THR A C 1
ATOM 882 O O . THR A 1 108 ? 3.314 7.131 5.242 1.00 87.12 108 THR A O 1
ATOM 885 N N . VAL A 1 109 ? 4.098 5.446 3.989 1.00 88.38 109 VAL A N 1
ATOM 886 C CA . VAL A 1 109 ? 3.613 5.991 2.711 1.00 88.38 109 VAL A CA 1
ATOM 887 C C . VAL A 1 109 ? 2.091 6.136 2.693 1.00 88.38 109 VAL A C 1
ATOM 889 O O . VAL A 1 109 ? 1.569 7.166 2.274 1.00 88.38 109 VAL A O 1
ATOM 892 N N . LEU A 1 110 ? 1.358 5.132 3.175 1.00 88.25 110 LEU A N 1
ATOM 893 C CA . LEU A 1 110 ? -0.102 5.179 3.265 1.00 88.25 110 LEU A CA 1
ATOM 894 C C . LEU A 1 110 ? -0.579 6.262 4.234 1.00 88.25 110 LEU A C 1
ATOM 896 O O . LEU A 1 110 ? -1.594 6.909 3.973 1.00 88.25 110 LEU A O 1
ATOM 900 N N . PHE A 1 111 ? 0.146 6.487 5.330 1.00 87.56 111 PHE A N 1
ATOM 901 C CA . PHE A 1 111 ? -0.145 7.578 6.250 1.00 87.56 111 PHE A CA 1
ATOM 902 C C . PHE A 1 111 ? 0.023 8.942 5.572 1.00 87.56 111 PHE A C 1
ATOM 904 O O . PHE A 1 111 ? -0.884 9.771 5.658 1.00 87.56 111 PHE A O 1
ATOM 911 N N . ASP A 1 112 ? 1.119 9.156 4.844 1.00 86.19 112 ASP A N 1
ATOM 912 C CA . ASP A 1 112 ? 1.359 10.403 4.111 1.00 86.19 112 ASP A CA 1
ATOM 913 C C . ASP A 1 112 ? 0.281 10.646 3.048 1.00 86.19 112 ASP A C 1
ATOM 915 O O . ASP A 1 112 ? -0.291 11.737 2.970 1.00 86.19 112 ASP A O 1
ATOM 919 N N . ILE A 1 113 ? -0.075 9.602 2.291 1.00 86.69 113 ILE A N 1
ATOM 920 C CA . ILE A 1 113 ? -1.170 9.640 1.316 1.00 86.69 113 ILE A CA 1
ATOM 921 C C . ILE A 1 113 ? -2.484 10.017 2.009 1.00 86.69 113 ILE A C 1
ATOM 923 O O . ILE A 1 113 ? -3.166 10.927 1.544 1.00 86.69 113 ILE A O 1
ATOM 927 N N . LYS A 1 114 ? -2.828 9.392 3.143 1.00 85.94 114 LYS A N 1
ATOM 928 C CA . LYS A 1 114 ? -4.035 9.726 3.919 1.00 85.94 114 LYS A CA 1
ATOM 929 C C . LYS A 1 114 ? -4.061 11.207 4.302 1.00 85.94 114 LYS A C 1
ATOM 931 O O . LYS A 1 114 ? -5.073 11.864 4.070 1.00 85.94 114 LYS A O 1
ATOM 936 N N . GLN A 1 115 ? -2.969 11.745 4.850 1.00 85.50 115 GLN A N 1
ATOM 937 C CA . GLN A 1 115 ? -2.904 13.158 5.249 1.00 85.50 115 GLN A CA 1
ATOM 938 C C . GLN A 1 115 ? -3.125 14.094 4.055 1.00 85.50 115 GLN A C 1
ATOM 940 O O . GLN A 1 115 ? -3.889 15.055 4.151 1.00 85.50 115 GLN A O 1
ATOM 945 N N . LYS A 1 116 ? -2.502 13.799 2.908 1.00 85.38 116 LYS A N 1
ATOM 946 C CA . LYS A 1 116 ? -2.661 14.621 1.703 1.00 85.38 116 LYS A CA 1
ATOM 947 C C . LYS A 1 116 ? -4.049 14.515 1.095 1.00 85.38 116 LYS A C 1
ATOM 949 O O . LYS A 1 116 ? -4.616 15.540 0.740 1.00 85.38 116 LYS A O 1
ATOM 954 N N . LEU A 1 117 ? -4.628 13.323 1.018 1.00 82.38 117 LEU A N 1
ATOM 955 C CA . LEU A 1 117 ? -5.979 13.146 0.484 1.00 82.38 117 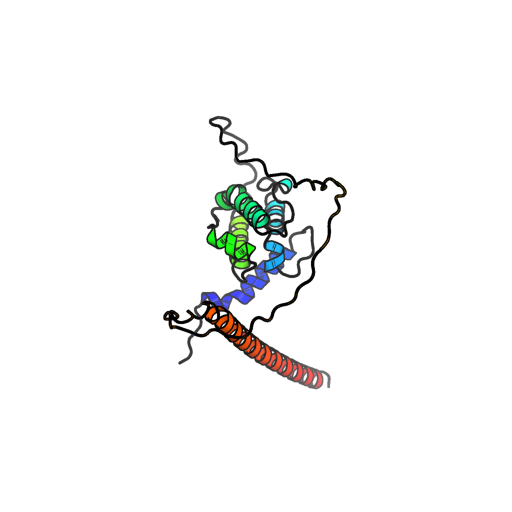LEU A CA 1
ATOM 956 C C . LEU A 1 117 ? -7.028 13.868 1.336 1.00 82.38 117 LEU A C 1
ATOM 958 O O . LEU A 1 117 ? -7.897 14.540 0.788 1.00 82.38 117 LEU A O 1
ATOM 962 N N . LEU A 1 118 ? -6.908 13.814 2.666 1.00 78.81 118 LEU A N 1
ATOM 963 C CA . LEU A 1 118 ? -7.793 14.563 3.563 1.00 78.81 118 LEU A CA 1
ATOM 964 C C . LEU A 1 118 ? -7.639 16.082 3.407 1.00 78.81 118 LEU A C 1
ATOM 966 O O . LEU A 1 118 ? -8.614 16.806 3.570 1.00 78.81 118 LEU A O 1
ATOM 970 N N . SER A 1 119 ? -6.450 16.567 3.034 1.00 79.06 119 SER A N 1
ATOM 971 C CA . SER A 1 119 ? -6.231 17.993 2.754 1.00 79.06 119 SER A CA 1
ATOM 972 C C . SER A 1 119 ? -6.825 18.480 1.423 1.00 79.06 119 SER A C 1
ATOM 974 O O . SER A 1 119 ? -6.856 19.684 1.185 1.00 79.06 119 SER A O 1
ATOM 976 N N . ILE A 1 120 ? -7.293 17.575 0.552 1.00 72.31 120 ILE A N 1
ATOM 977 C CA . ILE A 1 120 ? -7.751 17.894 -0.814 1.00 72.31 120 ILE A CA 1
ATOM 978 C C . ILE A 1 120 ? -9.292 17.970 -0.929 1.00 72.31 120 ILE A C 1
ATOM 980 O O . ILE A 1 120 ? -9.812 18.457 -1.935 1.00 72.31 120 ILE A O 1
ATOM 984 N N . ALA A 1 121 ? -10.063 17.570 0.086 1.00 59.59 121 ALA A N 1
ATOM 985 C CA . ALA A 1 121 ? -11.532 17.610 0.030 1.00 59.59 121 ALA A CA 1
ATOM 986 C C . ALA A 1 121 ? -12.142 18.889 0.662 1.00 59.59 121 ALA A C 1
ATOM 988 O O . ALA A 1 121 ? -11.753 19.224 1.780 1.00 59.59 121 ALA A O 1
ATOM 989 N N . PRO A 1 122 ? -13.164 19.556 0.065 1.00 50.62 122 PRO A N 1
ATOM 990 C CA . PRO A 1 122 ? -13.600 19.591 -1.330 1.00 50.62 122 PRO A CA 1
ATOM 991 C C . PRO A 1 122 ? -13.444 21.008 -1.930 1.00 50.62 122 PRO A C 1
ATOM 993 O O . PRO A 1 122 ? -14.178 21.932 -1.593 1.00 50.62 122 PRO A O 1
ATOM 996 N N . SER A 1 123 ? -12.544 21.180 -2.898 1.00 41.16 123 SER A N 1
ATOM 997 C CA . SER A 1 123 ? -12.737 22.190 -3.951 1.00 41.16 123 SER A CA 1
ATOM 998 C C . SER A 1 123 ? -13.222 21.469 -5.199 1.00 41.16 123 SER A C 1
ATOM 1000 O O . SER A 1 123 ? -12.465 21.182 -6.126 1.00 41.16 123 SER A O 1
ATOM 1002 N N . THR A 1 124 ? -14.498 21.100 -5.171 1.00 50.00 124 THR A N 1
ATOM 1003 C CA . THR A 1 124 ? -15.242 20.709 -6.364 1.00 50.00 124 THR A CA 1
ATOM 1004 C C . THR A 1 124 ? -15.179 21.889 -7.350 1.00 50.00 124 THR A C 1
ATOM 1006 O O . THR A 1 124 ? -15.450 23.024 -6.974 1.00 50.00 124 THR A O 1
ATOM 1009 N N . ASP A 1 125 ? -14.765 21.620 -8.591 1.00 43.50 125 ASP A N 1
ATOM 1010 C CA . ASP A 1 125 ? -14.893 22.497 -9.773 1.00 43.50 125 ASP A CA 1
ATOM 1011 C C . ASP A 1 125 ? -13.911 23.655 -10.059 1.00 43.50 125 ASP A C 1
ATOM 1013 O O . ASP A 1 125 ? -14.277 24.622 -10.725 1.00 43.50 125 ASP A O 1
ATOM 1017 N N . ARG A 1 126 ? -12.607 23.536 -9.767 1.00 38.53 126 ARG A N 1
ATOM 1018 C CA . ARG A 1 126 ? -11.599 24.375 -10.470 1.00 38.53 126 ARG A CA 1
ATOM 1019 C C . ARG A 1 126 ? -10.405 23.584 -10.990 1.00 38.53 126 ARG A C 1
ATOM 1021 O O . ARG A 1 126 ? -9.396 23.479 -10.310 1.00 38.53 126 ARG A O 1
ATOM 1028 N N . ALA A 1 127 ? -10.547 23.053 -12.207 1.00 42.47 127 ALA A N 1
ATOM 1029 C CA . ALA A 1 127 ? -9.514 22.981 -13.262 1.00 42.47 127 ALA A CA 1
ATOM 1030 C C . ALA A 1 127 ? -9.872 21.922 -14.325 1.00 42.47 127 ALA A C 1
ATOM 1032 O O . ALA A 1 127 ? -9.063 21.081 -14.706 1.00 42.47 127 ALA A O 1
ATOM 1033 N N . ALA A 1 128 ? -11.107 21.970 -14.824 1.00 42.84 128 ALA A N 1
ATOM 1034 C CA . ALA A 1 128 ? -11.415 21.548 -16.184 1.00 42.84 128 ALA A CA 1
ATOM 1035 C C . ALA A 1 128 ? -11.409 22.805 -17.071 1.00 42.84 128 ALA A C 1
ATOM 1037 O O . ALA A 1 128 ? -12.449 23.231 -17.547 1.00 42.84 128 ALA A O 1
ATOM 1038 N N . ALA A 1 129 ? -10.258 23.468 -17.202 1.00 41.22 129 ALA A N 1
ATOM 1039 C CA . ALA A 1 129 ? -10.041 24.518 -18.197 1.00 41.22 129 ALA A CA 1
ATOM 1040 C C . ALA A 1 129 ? -8.542 24.814 -18.316 1.00 41.22 129 ALA A C 1
ATOM 1042 O O . ALA A 1 129 ? -7.917 25.246 -17.352 1.00 41.22 129 ALA A O 1
ATOM 1043 N N . GLY A 1 130 ? -8.001 24.614 -19.518 1.00 34.50 130 GLY A N 1
ATOM 1044 C CA . GLY A 1 130 ? -6.731 25.199 -19.937 1.00 34.50 130 GLY A CA 1
ATOM 1045 C C . GLY A 1 130 ? -5.518 24.289 -19.794 1.00 34.50 130 GLY A C 1
ATOM 1046 O O . GLY A 1 130 ? -4.786 24.377 -18.818 1.00 34.50 130 GLY A O 1
ATOM 1047 N N . LEU A 1 131 ? -5.263 23.473 -20.819 1.00 39.78 131 LEU A N 1
ATOM 1048 C CA . LEU A 1 131 ? -4.133 23.665 -21.746 1.00 39.78 131 LEU A CA 1
ATOM 1049 C C . LEU A 1 131 ? -3.911 22.373 -22.542 1.00 39.78 131 LEU A C 1
ATOM 1051 O O . LEU A 1 131 ? -3.176 21.467 -22.162 1.00 39.78 131 LEU A O 1
ATOM 1055 N N . SER A 1 132 ? -4.600 22.308 -23.676 1.00 38.66 132 SER A N 1
ATOM 1056 C CA . SER A 1 132 ? -4.132 21.599 -24.861 1.00 38.66 132 SER A CA 1
ATOM 1057 C C . SER A 1 132 ? -2.889 22.301 -25.431 1.00 38.66 132 SER A C 1
ATOM 1059 O O . SER A 1 132 ? -2.893 23.529 -25.473 1.00 38.66 132 SER A O 1
ATOM 1061 N N . HIS A 1 133 ? -1.954 21.513 -25.981 1.00 34.59 133 HIS A N 1
ATOM 1062 C CA . HIS A 1 133 ? -0.720 21.888 -26.711 1.00 34.59 133 HIS A CA 1
ATOM 1063 C C . HIS A 1 133 ? 0.476 22.276 -25.806 1.00 34.59 133 HIS A C 1
ATOM 1065 O O . HIS A 1 133 ? 0.323 23.089 -24.910 1.00 34.59 133 HIS A O 1
ATOM 1071 N N . ALA A 1 134 ? 1.701 21.748 -25.955 1.00 33.06 134 ALA A N 1
ATOM 1072 C CA . ALA A 1 134 ? 2.367 21.177 -27.129 1.00 33.06 134 ALA A CA 1
ATOM 1073 C C . ALA A 1 134 ? 3.610 20.313 -26.762 1.00 33.06 134 ALA A C 1
ATOM 1075 O O . ALA A 1 134 ? 4.183 20.504 -25.693 1.00 33.06 134 ALA A O 1
ATOM 1076 N N . MET A 1 135 ? 4.062 19.491 -27.732 1.00 36.59 135 MET A N 1
ATOM 1077 C CA . MET A 1 135 ? 5.419 18.906 -27.909 1.00 36.59 135 MET A CA 1
ATOM 1078 C C . MET A 1 135 ? 5.854 17.828 -26.895 1.00 36.59 135 MET A C 1
ATOM 1080 O O . MET A 1 135 ? 5.620 17.949 -25.705 1.00 36.59 135 MET A O 1
ATOM 1084 N N . SER A 1 136 ? 6.558 16.745 -27.215 1.00 35.69 136 SER A N 1
ATOM 1085 C CA . SER A 1 136 ? 7.053 16.111 -28.440 1.00 35.69 136 SER A CA 1
ATOM 1086 C C . SER A 1 136 ? 7.351 14.649 -28.064 1.00 35.69 136 SER A C 1
ATOM 1088 O O . SER A 1 136 ? 7.473 14.323 -26.883 1.00 35.69 136 SER A O 1
ATOM 1090 N N . GLY A 1 137 ? 7.428 13.764 -29.057 1.00 42.06 137 GLY A N 1
ATOM 1091 C CA . GLY A 1 137 ? 7.520 12.316 -28.873 1.00 42.06 137 GLY A CA 1
ATOM 1092 C C . GLY A 1 137 ? 8.573 11.838 -27.864 1.00 42.06 137 GLY A C 1
ATOM 1093 O O . GLY A 1 137 ? 9.752 12.156 -27.962 1.00 42.06 137 GLY A O 1
ATOM 1094 N N . ALA A 1 138 ? 8.127 10.986 -26.947 1.00 39.25 138 ALA A N 1
ATOM 1095 C CA . ALA A 1 138 ? 8.964 10.046 -26.219 1.00 39.25 138 ALA A CA 1
ATOM 1096 C C . ALA A 1 138 ? 8.190 8.725 -26.142 1.00 39.25 138 ALA A C 1
ATOM 1098 O O . ALA A 1 138 ? 7.409 8.483 -25.222 1.00 39.25 138 ALA A O 1
ATOM 1099 N N . SER A 1 139 ? 8.353 7.895 -27.173 1.00 36.06 139 SER A N 1
ATOM 1100 C CA . SER A 1 139 ? 7.903 6.506 -27.151 1.00 36.06 139 SER A CA 1
ATOM 1101 C C . SER A 1 139 ? 8.663 5.770 -26.048 1.00 36.06 139 SER A C 1
ATOM 1103 O O . SER A 1 139 ? 9.848 5.483 -26.192 1.00 36.06 139 SER A O 1
ATOM 1105 N N . LEU A 1 140 ? 7.987 5.475 -24.940 1.00 48.22 140 LEU A N 1
ATOM 1106 C CA . LEU A 1 140 ? 8.457 4.501 -23.957 1.00 48.22 140 LEU A CA 1
ATOM 1107 C C . LEU A 1 140 ? 8.170 3.083 -24.481 1.00 48.22 140 LEU A C 1
ATOM 1109 O O . LEU A 1 140 ? 7.152 2.871 -25.148 1.00 48.22 140 LEU A O 1
ATOM 1113 N N . PRO A 1 141 ? 9.066 2.113 -24.233 1.00 40.31 141 PRO A N 1
ATOM 1114 C CA . PRO A 1 141 ? 9.040 0.830 -24.914 1.00 40.31 141 PRO A CA 1
ATOM 1115 C C . PRO A 1 141 ? 7.840 -0.015 -24.480 1.00 40.31 141 PRO A C 1
ATOM 1117 O O . PRO A 1 141 ? 7.549 -0.194 -23.298 1.00 40.31 141 PRO A O 1
ATOM 1120 N N . LYS A 1 142 ? 7.158 -0.549 -25.493 1.00 44.78 142 LYS A N 1
ATOM 1121 C CA . LYS A 1 142 ? 6.108 -1.562 -25.398 1.00 44.78 142 LYS A CA 1
ATOM 1122 C C . LYS A 1 142 ? 6.638 -2.787 -24.643 1.00 44.78 142 LYS A C 1
ATOM 1124 O O . LYS A 1 142 ? 7.717 -3.285 -24.956 1.00 44.78 142 LYS A O 1
ATOM 1129 N N . ALA A 1 143 ? 5.866 -3.270 -23.671 1.00 45.06 143 ALA A N 1
ATOM 1130 C CA . ALA A 1 143 ? 6.152 -4.498 -22.932 1.00 45.06 143 ALA A CA 1
ATOM 1131 C C . ALA A 1 143 ? 6.402 -5.691 -23.883 1.00 45.06 143 ALA A C 1
ATOM 1133 O O . ALA A 1 143 ? 5.681 -5.817 -24.881 1.00 45.06 143 ALA A O 1
ATOM 1134 N N . PRO A 1 144 ? 7.371 -6.586 -23.604 1.00 47.44 144 PRO A N 1
ATOM 1135 C CA . PRO A 1 144 ? 7.517 -7.807 -24.379 1.00 47.44 144 PRO A CA 1
ATOM 1136 C C . PRO A 1 144 ? 6.404 -8.798 -24.007 1.00 47.44 144 PRO A C 1
ATOM 1138 O O . PRO A 1 144 ? 6.175 -9.108 -22.839 1.00 47.44 144 PRO A O 1
ATOM 1141 N N . ALA A 1 145 ? 5.706 -9.275 -25.037 1.00 53.84 145 ALA A N 1
ATOM 1142 C CA . ALA A 1 145 ? 4.771 -10.394 -24.983 1.00 53.84 145 ALA A CA 1
ATOM 1143 C C . ALA A 1 145 ? 5.536 -11.736 -24.802 1.00 53.84 145 ALA A C 1
ATOM 1145 O O . ALA A 1 145 ? 6.753 -11.769 -24.998 1.00 53.84 145 ALA A O 1
ATOM 1146 N N . PRO A 1 146 ? 4.866 -12.836 -24.404 1.00 51.56 146 PRO A N 1
ATOM 1147 C CA . PRO A 1 146 ? 5.516 -14.038 -23.879 1.00 51.56 146 PRO A CA 1
ATOM 1148 C C . PRO A 1 146 ? 6.216 -14.871 -24.968 1.00 51.56 146 PRO A C 1
ATOM 1150 O O . PRO A 1 146 ? 5.761 -14.941 -26.107 1.00 51.56 146 PRO A O 1
ATOM 1153 N N . MET A 1 147 ? 7.329 -15.511 -24.590 1.00 58.06 147 MET A N 1
ATOM 1154 C CA . MET A 1 147 ? 8.159 -16.363 -25.454 1.00 58.06 147 MET A CA 1
ATOM 1155 C C . MET A 1 147 ? 7.399 -17.595 -25.995 1.00 58.06 147 MET A C 1
ATOM 1157 O O . MET A 1 147 ? 6.739 -18.279 -25.210 1.00 58.06 147 MET A O 1
ATOM 1161 N N . PRO A 1 148 ? 7.547 -17.952 -27.288 1.00 51.53 148 PRO A N 1
ATOM 1162 C CA . PRO A 1 148 ? 7.069 -19.220 -27.833 1.00 51.53 148 PRO A CA 1
ATOM 1163 C C . PRO A 1 148 ? 8.097 -20.347 -27.633 1.00 51.53 148 PRO A C 1
ATOM 1165 O O . PRO A 1 148 ? 9.301 -20.160 -27.815 1.00 51.53 148 PRO A O 1
ATOM 1168 N N . GLN A 1 149 ? 7.610 -21.536 -27.276 1.00 49.88 149 GLN A N 1
ATOM 1169 C CA . GLN A 1 149 ? 8.406 -22.758 -27.162 1.00 49.88 149 GLN A CA 1
ATOM 1170 C C . GLN A 1 149 ? 8.691 -23.323 -28.559 1.00 49.88 149 GLN A C 1
ATOM 1172 O O . GLN A 1 149 ? 7.758 -23.681 -29.275 1.00 49.88 149 GLN A O 1
ATOM 1177 N N . HIS A 1 150 ? 9.966 -23.409 -28.945 1.00 39.38 150 HIS A N 1
ATOM 1178 C CA . HIS A 1 150 ? 10.382 -24.079 -30.176 1.00 39.38 150 HIS A CA 1
ATOM 1179 C C . HIS A 1 150 ? 10.796 -25.526 -29.893 1.00 39.38 150 HIS A C 1
ATOM 1181 O O . HIS A 1 150 ? 11.665 -25.809 -29.069 1.00 39.38 150 HIS A O 1
ATOM 1187 N N . SER A 1 151 ? 10.134 -26.429 -30.605 1.00 41.69 151 SER A N 1
ATOM 1188 C CA . SER A 1 151 ? 10.349 -27.867 -30.690 1.00 41.69 151 SER A CA 1
ATOM 1189 C C . SER A 1 151 ? 11.662 -28.211 -31.407 1.00 41.69 151 SER A C 1
ATOM 1191 O O . SER A 1 151 ? 11.979 -27.659 -32.460 1.00 41.69 151 SER A O 1
ATOM 1193 N N . LEU A 1 152 ? 12.413 -29.158 -30.837 1.00 46.41 152 LEU A N 1
ATOM 1194 C CA . LEU A 1 152 ? 13.596 -29.780 -31.443 1.00 46.41 152 LEU A CA 1
ATOM 1195 C C . LEU A 1 152 ? 13.205 -30.651 -32.652 1.00 46.41 152 LEU A C 1
ATOM 1197 O O . LEU A 1 152 ? 12.228 -31.401 -32.553 1.00 46.41 152 LEU A O 1
ATOM 1201 N N . PRO A 1 153 ? 13.976 -30.649 -33.757 1.00 45.88 153 PRO A N 1
ATOM 1202 C CA . PRO A 1 153 ? 13.804 -31.625 -34.815 1.00 45.88 153 PRO A CA 1
ATOM 1203 C C . PRO A 1 153 ? 14.568 -32.921 -34.520 1.00 45.88 153 PRO A C 1
ATOM 1205 O O . PRO A 1 153 ? 15.675 -32.947 -33.983 1.00 45.88 153 PRO A O 1
ATOM 1208 N N . ARG A 1 154 ? 13.916 -34.009 -34.918 1.00 40.16 154 ARG A N 1
ATOM 1209 C CA . ARG A 1 154 ? 14.341 -35.406 -34.885 1.00 40.16 154 ARG A CA 1
ATOM 1210 C C . ARG A 1 154 ? 15.191 -35.728 -36.124 1.00 40.16 154 ARG A C 1
ATOM 1212 O O . ARG A 1 154 ? 14.742 -35.485 -37.236 1.00 40.16 154 ARG A O 1
ATOM 1219 N N . GLY A 1 155 ? 16.347 -36.359 -35.925 1.00 36.69 155 GLY A N 1
ATOM 1220 C CA . GLY A 1 155 ? 17.134 -37.084 -36.939 1.00 36.69 155 GLY A CA 1
ATOM 1221 C C . GLY A 1 155 ? 18.184 -37.924 -36.200 1.00 36.69 155 GLY A C 1
ATOM 1222 O O . GLY A 1 155 ? 19.030 -37.362 -35.523 1.00 36.69 155 GLY A O 1
ATOM 1223 N N . ALA A 1 156 ? 17.986 -39.220 -35.956 1.00 36.84 156 ALA A N 1
ATOM 1224 C CA . ALA A 1 156 ? 18.074 -40.367 -36.863 1.00 36.84 156 ALA A CA 1
ATOM 1225 C C . ALA A 1 156 ? 19.522 -40.706 -37.295 1.00 36.84 156 ALA A C 1
ATOM 1227 O O . ALA A 1 156 ? 20.058 -40.113 -38.218 1.00 36.84 156 ALA A O 1
ATOM 1228 N N . ILE A 1 157 ? 20.042 -41.743 -36.618 1.00 39.12 157 ILE A N 1
ATOM 1229 C CA . ILE A 1 157 ? 20.807 -42.913 -37.103 1.00 39.12 157 ILE A CA 1
ATOM 1230 C C . ILE A 1 157 ? 22.147 -42.714 -37.830 1.00 39.12 157 ILE A C 1
ATOM 1232 O O . ILE A 1 157 ? 22.176 -42.218 -38.936 1.00 39.12 157 ILE A O 1
ATOM 1236 N N . HIS A 1 158 ? 23.222 -43.216 -37.204 1.00 38.50 158 HIS A N 1
ATOM 1237 C CA . HIS A 1 158 ? 24.380 -43.988 -37.718 1.00 38.50 158 HIS A CA 1
ATOM 1238 C C . HIS A 1 158 ? 25.295 -44.166 -36.476 1.00 38.50 158 HIS A C 1
ATOM 1240 O O . HIS A 1 158 ? 25.672 -43.177 -35.866 1.00 38.50 158 HIS A O 1
ATOM 1246 N N . GLY A 1 159 ? 25.600 -45.330 -35.897 1.00 33.59 159 GLY A N 1
ATOM 1247 C CA . GLY A 1 159 ? 25.819 -46.662 -36.448 1.00 33.59 159 GLY A CA 1
ATOM 1248 C C . GLY A 1 159 ? 27.328 -46.939 -36.482 1.00 33.59 159 GLY A C 1
ATOM 1249 O O . GLY A 1 159 ? 27.921 -46.782 -37.541 1.00 33.59 159 GLY A O 1
ATOM 1250 N N . GLY A 1 160 ? 27.949 -47.307 -35.348 1.00 31.17 160 GLY A N 1
ATOM 1251 C CA . GLY A 1 160 ? 29.371 -47.695 -35.318 1.00 31.17 160 GLY A CA 1
ATOM 1252 C C . GLY A 1 160 ? 30.034 -47.756 -33.933 1.00 31.17 160 GLY A C 1
ATOM 1253 O O . GLY A 1 160 ? 30.728 -46.831 -33.534 1.00 31.17 160 GLY A O 1
ATOM 1254 N N . THR A 1 161 ? 29.861 -48.866 -33.214 1.00 41.19 161 THR A N 1
ATOM 1255 C CA . THR A 1 161 ? 30.878 -49.446 -32.302 1.00 41.19 161 THR A CA 1
ATOM 1256 C C . THR A 1 161 ? 31.967 -50.125 -33.149 1.00 41.19 161 THR A C 1
ATOM 1258 O O . THR A 1 161 ? 31.601 -50.634 -34.212 1.00 41.19 161 THR A O 1
ATOM 1261 N N . PRO A 1 162 ? 33.255 -50.207 -32.737 1.00 44.78 162 PRO A N 1
ATOM 1262 C CA . PRO A 1 162 ? 33.649 -50.978 -31.543 1.00 44.78 162 PRO A CA 1
ATOM 1263 C C . PRO A 1 162 ? 34.906 -50.478 -30.796 1.00 44.78 162 PRO A C 1
ATOM 1265 O O . PRO A 1 162 ? 35.648 -49.635 -31.283 1.00 44.78 162 PRO A O 1
ATOM 1268 N N . GLY A 1 163 ? 35.191 -51.080 -29.635 1.00 33.09 163 GLY A N 1
ATOM 1269 C CA . GLY A 1 163 ? 36.559 -51.132 -29.103 1.00 33.09 163 GLY A CA 1
ATOM 1270 C C . GLY A 1 163 ? 36.671 -50.925 -27.600 1.00 33.09 163 GLY A C 1
ATOM 1271 O O . GLY A 1 163 ? 36.809 -49.805 -27.128 1.00 33.09 163 GLY A O 1
ATOM 1272 N N . ALA A 1 164 ? 36.636 -52.026 -26.856 1.00 37.81 164 ALA A N 1
ATOM 1273 C CA . ALA A 1 164 ? 37.000 -52.086 -25.450 1.00 37.81 164 ALA A CA 1
ATOM 1274 C C . ALA A 1 164 ? 38.520 -51.961 -25.267 1.00 37.81 164 ALA A C 1
ATOM 1276 O O . ALA A 1 164 ? 39.244 -52.627 -25.994 1.00 37.81 164 ALA A O 1
ATOM 1277 N N . THR A 1 165 ? 38.970 -51.228 -24.243 1.00 37.81 165 THR A N 1
ATOM 1278 C CA . THR A 1 165 ? 40.129 -51.576 -23.393 1.00 37.81 165 THR A CA 1
ATOM 1279 C C . THR A 1 165 ? 40.124 -50.681 -22.155 1.00 37.81 165 THR A C 1
ATOM 1281 O O . THR A 1 165 ? 40.108 -49.458 -22.272 1.00 37.81 165 THR A O 1
ATOM 1284 N N . GLY A 1 166 ? 40.120 -51.294 -20.970 1.00 37.59 166 GLY A N 1
ATOM 1285 C CA . GLY A 1 166 ? 40.346 -50.598 -19.707 1.00 37.59 166 GLY A CA 1
ATOM 1286 C C . GLY A 1 166 ? 41.816 -50.221 -19.504 1.00 37.59 166 GLY A C 1
ATOM 1287 O O . GLY A 1 166 ? 42.702 -50.882 -20.037 1.00 37.59 166 GLY A O 1
ATOM 1288 N N . ALA A 1 167 ? 42.045 -49.167 -18.721 1.00 38.41 167 ALA A N 1
ATOM 1289 C CA . ALA A 1 167 ? 43.295 -48.854 -18.021 1.00 38.41 167 ALA A CA 1
ATOM 1290 C C . ALA A 1 167 ? 42.963 -47.761 -16.983 1.00 38.41 167 ALA A C 1
ATOM 1292 O O . ALA A 1 167 ? 42.512 -46.675 -17.334 1.00 38.41 167 ALA A O 1
ATOM 1293 N N . ASP A 1 168 ? 42.830 -48.127 -15.709 1.00 34.72 168 ASP A N 1
ATOM 1294 C CA . ASP A 1 168 ? 43.837 -47.907 -14.659 1.00 34.72 168 ASP A CA 1
ATOM 1295 C C . ASP A 1 168 ? 44.407 -46.477 -14.600 1.00 34.72 168 ASP A C 1
ATOM 1297 O O . ASP A 1 168 ? 45.294 -46.105 -15.361 1.00 34.72 168 ASP A O 1
ATOM 1301 N N . TRP A 1 169 ? 43.933 -45.683 -13.630 1.00 35.88 169 TRP A N 1
ATOM 1302 C CA . TRP A 1 169 ? 44.422 -44.327 -13.329 1.00 35.88 169 TRP A CA 1
ATOM 1303 C C . TRP A 1 169 ? 45.213 -44.263 -12.010 1.00 35.88 169 TRP A C 1
ATOM 1305 O O . TRP A 1 169 ? 45.067 -43.333 -11.219 1.00 35.88 169 TRP A O 1
ATOM 1315 N N . ARG A 1 170 ? 46.083 -45.244 -11.737 1.00 40.00 170 ARG A N 1
ATOM 1316 C CA . ARG A 1 170 ? 46.995 -45.177 -10.582 1.00 40.00 170 ARG A CA 1
ATOM 1317 C C . ARG A 1 170 ? 48.326 -44.491 -10.925 1.00 40.00 170 ARG A C 1
ATOM 1319 O O . ARG A 1 170 ? 49.140 -45.039 -11.651 1.00 40.00 170 ARG A O 1
ATOM 1326 N N . MET A 1 171 ? 48.548 -43.375 -10.223 1.00 43.25 171 MET A N 1
ATOM 1327 C CA . MET A 1 171 ? 49.827 -42.830 -9.732 1.00 43.25 171 MET A CA 1
ATOM 1328 C C . MET A 1 171 ? 50.789 -42.164 -10.734 1.00 43.25 171 MET A C 1
ATOM 1330 O O . MET A 1 171 ? 51.576 -42.825 -11.397 1.00 43.25 171 MET A O 1
ATOM 1334 N N . ALA A 1 172 ? 50.871 -40.832 -10.657 1.00 37.31 172 ALA A N 1
ATOM 1335 C CA . ALA A 1 172 ? 52.140 -40.102 -10.727 1.00 37.31 172 ALA A CA 1
ATOM 1336 C C . ALA A 1 172 ? 52.008 -38.786 -9.939 1.00 37.31 172 ALA A C 1
ATOM 1338 O O . ALA A 1 172 ? 51.093 -37.999 -10.174 1.00 37.31 172 ALA A O 1
ATOM 1339 N N . GLY A 1 173 ? 52.877 -38.595 -8.945 1.00 34.41 173 GLY A N 1
ATOM 1340 C CA . GLY A 1 173 ? 52.861 -37.448 -8.041 1.00 34.41 173 GLY A CA 1
ATOM 1341 C C . GLY A 1 173 ? 53.701 -36.254 -8.505 1.00 34.41 173 GLY A C 1
ATOM 1342 O O . GLY A 1 173 ? 54.738 -36.452 -9.124 1.00 34.41 173 GLY A O 1
ATOM 1343 N N . ALA A 1 174 ? 53.242 -35.066 -8.069 1.00 39.16 174 ALA A N 1
ATOM 1344 C CA . ALA A 1 174 ? 53.971 -33.841 -7.673 1.00 39.16 174 ALA A CA 1
ATOM 1345 C C . ALA A 1 174 ? 54.871 -33.124 -8.725 1.00 39.16 174 ALA A C 1
ATOM 1347 O O . ALA A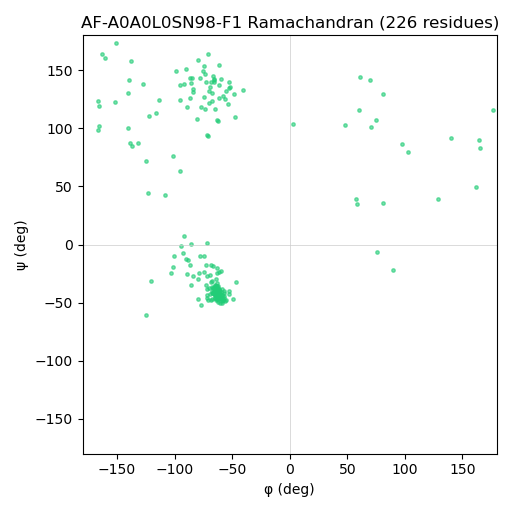 1 174 ? 55.539 -33.796 -9.501 1.00 39.16 174 ALA A O 1
ATOM 1348 N N . PRO A 1 175 ? 54.960 -31.765 -8.739 1.00 43.38 175 PRO A N 1
ATOM 1349 C CA . PRO A 1 175 ? 55.055 -30.936 -7.532 1.00 43.38 175 PRO A CA 1
ATOM 1350 C C . PRO A 1 175 ? 54.226 -29.634 -7.471 1.00 43.38 175 PRO A C 1
ATOM 1352 O O . PRO A 1 175 ? 53.820 -29.040 -8.462 1.00 43.38 175 PRO A O 1
ATOM 1355 N N . ALA A 1 176 ? 54.017 -29.230 -6.216 1.00 46.31 176 ALA A N 1
ATOM 1356 C CA . ALA A 1 176 ? 53.724 -27.909 -5.664 1.00 46.31 176 ALA A CA 1
ATOM 1357 C C . ALA A 1 176 ? 53.564 -26.722 -6.639 1.00 46.31 176 ALA A C 1
ATOM 1359 O O . ALA A 1 176 ? 54.538 -26.087 -7.037 1.00 46.31 176 ALA A O 1
ATOM 1360 N N . ALA A 1 177 ? 52.311 -26.321 -6.859 1.00 38.28 177 ALA A N 1
ATOM 1361 C CA . ALA A 1 177 ? 51.951 -24.936 -7.137 1.00 38.28 177 ALA A CA 1
ATOM 1362 C C . ALA A 1 177 ? 51.120 -24.424 -5.953 1.00 38.28 177 ALA A C 1
ATOM 1364 O O . ALA A 1 177 ? 50.140 -25.051 -5.549 1.00 38.28 177 ALA A O 1
ATOM 1365 N N . ALA A 1 178 ? 51.575 -23.326 -5.353 1.00 44.12 178 ALA A N 1
ATOM 1366 C CA . ALA A 1 178 ? 50.975 -22.698 -4.189 1.00 44.12 178 ALA A CA 1
ATOM 1367 C C . ALA A 1 178 ? 49.486 -22.397 -4.424 1.00 44.12 178 ALA A C 1
ATOM 1369 O O . ALA A 1 178 ? 49.125 -21.660 -5.339 1.00 44.12 178 ALA A O 1
ATOM 1370 N N . VAL A 1 179 ? 4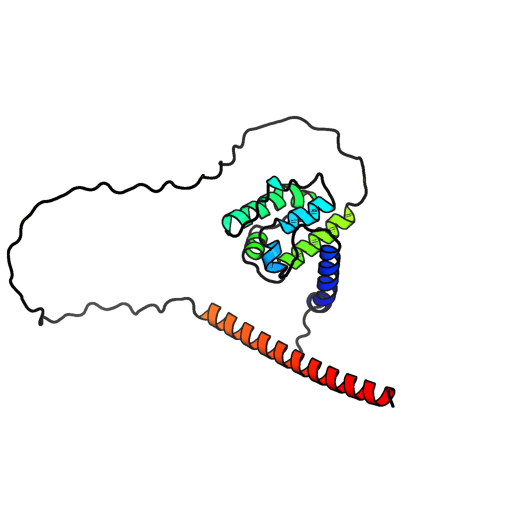8.632 -22.969 -3.577 1.00 45.44 179 VAL A N 1
ATOM 1371 C CA . VAL A 1 179 ? 47.206 -22.649 -3.512 1.00 45.44 179 VAL A CA 1
ATOM 1372 C C . VAL A 1 179 ? 47.088 -21.274 -2.847 1.00 45.44 179 VAL A C 1
ATOM 1374 O O . VAL A 1 179 ? 47.469 -21.160 -1.678 1.00 45.44 179 VAL A O 1
ATOM 1377 N N . PRO A 1 180 ? 46.587 -20.215 -3.509 1.00 46.31 180 PRO A N 1
ATOM 1378 C CA . PRO A 1 180 ? 46.149 -19.052 -2.763 1.00 46.31 180 PRO A CA 1
ATOM 1379 C C . PRO A 1 180 ? 44.921 -19.477 -1.959 1.00 46.31 180 PRO A C 1
ATOM 1381 O O . PRO A 1 180 ? 43.965 -20.038 -2.498 1.00 46.31 180 PRO A O 1
ATOM 1384 N N . ALA A 1 181 ? 45.027 -19.278 -0.647 1.00 48.78 181 ALA A N 1
ATOM 1385 C CA . ALA A 1 181 ? 44.046 -19.629 0.361 1.00 48.78 181 ALA A CA 1
ATOM 1386 C C . ALA A 1 181 ? 42.614 -19.340 -0.104 1.00 48.78 181 ALA A C 1
ATOM 1388 O O . ALA A 1 181 ? 42.317 -18.259 -0.615 1.00 48.78 181 ALA A O 1
ATOM 1389 N N . ALA A 1 182 ? 41.738 -20.323 0.108 1.00 52.19 182 ALA A N 1
ATOM 1390 C CA . ALA A 1 182 ? 40.304 -20.174 -0.035 1.00 52.19 182 ALA A CA 1
ATOM 1391 C C . ALA A 1 182 ? 39.852 -18.904 0.696 1.00 52.19 182 ALA A C 1
ATOM 1393 O O . ALA A 1 182 ? 39.888 -18.832 1.924 1.00 52.19 182 ALA A O 1
ATOM 1394 N N . VAL A 1 183 ? 39.445 -17.895 -0.071 1.00 56.00 183 VAL A N 1
ATOM 1395 C CA . VAL A 1 183 ? 38.669 -16.777 0.455 1.00 56.00 183 VAL A CA 1
ATOM 1396 C C . VAL A 1 183 ? 37.341 -17.391 0.912 1.00 56.00 183 VAL A C 1
ATOM 1398 O O . VAL A 1 183 ? 36.642 -17.964 0.071 1.00 56.00 183 VAL A O 1
ATOM 1401 N N . PRO A 1 184 ? 36.996 -17.364 2.213 1.00 62.25 184 PRO A N 1
ATOM 1402 C CA . PRO A 1 184 ? 35.699 -17.854 2.653 1.00 62.25 184 PRO A CA 1
ATOM 1403 C C . PRO A 1 184 ? 34.601 -17.029 1.963 1.00 62.25 184 PRO A C 1
ATOM 1405 O O . PRO A 1 184 ? 34.790 -15.825 1.755 1.00 62.25 184 PRO A O 1
ATOM 1408 N N . PRO A 1 185 ? 33.473 -17.649 1.574 1.00 60.59 185 PRO A N 1
ATOM 1409 C CA . PRO A 1 185 ? 32.384 -16.930 0.933 1.00 60.59 185 PRO A CA 1
ATOM 1410 C C . PRO A 1 185 ? 31.940 -15.781 1.852 1.00 60.59 185 PRO A C 1
ATOM 1412 O O . PRO A 1 185 ? 31.627 -16.022 3.019 1.00 60.59 185 PRO A O 1
ATOM 1415 N N . PRO A 1 186 ? 31.911 -14.525 1.379 1.00 62.69 186 PRO A N 1
ATOM 1416 C CA . PRO A 1 186 ? 31.218 -13.487 2.120 1.00 62.69 186 PRO A CA 1
ATOM 1417 C C . PRO A 1 186 ? 29.725 -13.844 2.094 1.00 62.69 186 PRO A C 1
ATOM 1419 O O . PRO A 1 186 ? 29.264 -14.311 1.056 1.00 62.69 186 PRO A O 1
ATOM 1422 N N . GLN A 1 187 ? 29.008 -13.621 3.207 1.00 59.75 187 GLN A N 1
ATOM 1423 C CA . GLN A 1 187 ? 27.530 -13.566 3.378 1.00 59.75 187 GLN A CA 1
ATOM 1424 C C . GLN A 1 187 ? 26.911 -14.441 4.500 1.00 59.75 187 GLN A C 1
ATOM 1426 O O . GLN A 1 187 ? 25.801 -14.949 4.332 1.00 59.75 187 GLN A O 1
ATOM 1431 N N . ASP A 1 188 ? 27.550 -14.545 5.673 1.00 58.50 188 ASP A N 1
ATOM 1432 C CA . ASP A 1 188 ? 26.878 -15.069 6.886 1.00 58.50 188 ASP A CA 1
ATOM 1433 C C . ASP A 1 188 ? 26.475 -13.981 7.897 1.00 58.50 188 ASP A C 1
ATOM 1435 O O . ASP A 1 188 ? 25.477 -14.133 8.598 1.00 58.50 188 ASP A O 1
ATOM 1439 N N . VAL A 1 189 ? 27.140 -12.818 7.895 1.00 59.94 189 VAL A N 1
ATOM 1440 C CA . VAL A 1 189 ? 26.876 -11.747 8.879 1.00 59.94 189 VAL A CA 1
ATOM 1441 C C . VAL A 1 189 ? 25.445 -11.198 8.816 1.00 59.94 189 VAL A C 1
ATOM 1443 O O . VAL A 1 189 ? 24.831 -10.978 9.857 1.00 59.94 189 VAL A O 1
ATOM 1446 N N . ASP A 1 190 ? 24.871 -11.053 7.618 1.00 73.62 190 ASP A N 1
ATOM 1447 C CA . ASP A 1 190 ? 23.509 -10.531 7.445 1.00 73.62 190 ASP A CA 1
ATOM 1448 C C . ASP A 1 190 ? 22.437 -11.545 7.881 1.00 73.62 190 ASP A C 1
ATOM 1450 O O . ASP A 1 190 ? 21.400 -11.169 8.436 1.00 73.62 190 ASP A O 1
ATOM 1454 N N . ARG A 1 191 ? 22.683 -12.848 7.664 1.00 75.75 191 ARG A N 1
ATOM 1455 C CA . ARG A 1 191 ? 21.780 -13.918 8.120 1.00 75.75 191 ARG A CA 1
ATOM 1456 C C . ARG A 1 191 ? 21.849 -14.083 9.628 1.00 75.75 191 ARG A C 1
ATOM 1458 O O . ARG A 1 191 ? 20.799 -14.170 10.260 1.00 75.75 191 ARG A O 1
ATOM 1465 N N . ASP A 1 192 ? 23.044 -14.070 10.203 1.00 79.31 192 ASP A N 1
ATOM 1466 C CA . ASP A 1 192 ? 23.234 -14.181 11.647 1.00 79.31 192 ASP A CA 1
ATOM 1467 C C . ASP A 1 192 ? 22.645 -12.977 12.386 1.00 79.31 192 ASP A C 1
ATOM 1469 O O . ASP A 1 192 ? 21.986 -13.137 13.417 1.00 79.31 192 ASP A O 1
ATOM 1473 N N . GLN A 1 193 ? 22.777 -11.775 11.821 1.00 80.44 193 G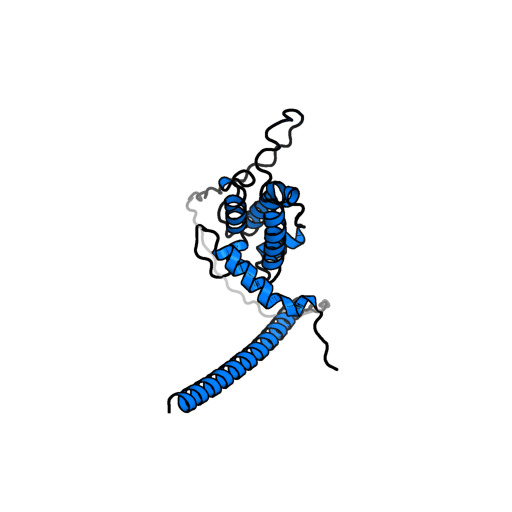LN A N 1
ATOM 1474 C CA . GLN A 1 193 ? 22.147 -10.575 12.361 1.00 80.44 193 GLN A CA 1
ATOM 1475 C C . GLN A 1 193 ? 20.615 -10.649 12.282 1.00 80.44 193 GLN A C 1
ATOM 1477 O O . GLN A 1 193 ? 19.934 -10.321 13.258 1.00 80.44 193 GLN A O 1
ATOM 1482 N N . LEU A 1 194 ? 20.058 -11.145 11.171 1.00 87.56 194 LEU A N 1
ATOM 1483 C CA . LEU A 1 194 ? 18.619 -11.382 11.045 1.00 87.56 194 LEU A CA 1
ATOM 1484 C C . LEU A 1 194 ? 18.128 -12.423 12.059 1.00 87.56 194 LEU A C 1
ATOM 1486 O O . LEU A 1 194 ? 17.101 -12.214 12.704 1.00 87.56 194 LEU A O 1
ATOM 1490 N N . ILE A 1 195 ? 18.867 -13.517 12.244 1.00 90.19 195 ILE A N 1
ATOM 1491 C CA . ILE A 1 195 ? 18.556 -14.550 13.239 1.00 90.19 195 ILE A CA 1
ATOM 1492 C C . ILE A 1 195 ? 18.573 -13.952 14.650 1.00 90.19 195 ILE A C 1
ATOM 1494 O O . ILE A 1 195 ? 17.663 -14.226 15.435 1.00 90.19 195 ILE A O 1
ATOM 1498 N N . ALA A 1 196 ? 19.553 -13.106 14.972 1.00 90.44 196 ALA A N 1
ATOM 1499 C CA . ALA A 1 196 ? 19.627 -12.427 16.262 1.00 90.44 196 ALA A CA 1
ATOM 1500 C C . ALA A 1 196 ? 18.419 -11.504 16.492 1.00 90.44 196 ALA A C 1
ATOM 1502 O O . ALA A 1 196 ? 17.755 -11.607 17.524 1.00 90.44 196 ALA A O 1
ATOM 1503 N N . THR A 1 197 ? 18.065 -10.675 15.505 1.00 86.56 197 THR A N 1
ATOM 1504 C CA . THR A 1 197 ? 16.890 -9.787 15.582 1.00 86.56 197 THR A CA 1
ATOM 1505 C C . THR A 1 197 ? 15.578 -10.568 15.705 1.00 86.56 197 THR A C 1
ATOM 1507 O O . THR A 1 197 ? 14.685 -10.182 16.465 1.00 86.56 197 THR A O 1
ATOM 1510 N N . LEU A 1 198 ? 15.436 -11.688 14.988 1.00 91.69 198 LEU A N 1
ATOM 1511 C CA . LEU A 1 198 ? 14.255 -12.547 15.087 1.00 91.69 198 LEU A CA 1
ATOM 1512 C C . LEU A 1 198 ? 14.136 -13.176 16.477 1.00 91.69 198 LEU A C 1
ATOM 1514 O O . LEU A 1 198 ? 13.048 -13.165 17.050 1.00 91.69 198 LEU A O 1
ATOM 1518 N N . ARG A 1 199 ? 15.240 -13.671 17.046 1.00 90.00 199 ARG A N 1
ATOM 1519 C CA . ARG A 1 199 ? 15.266 -14.225 18.410 1.00 90.00 199 ARG A CA 1
ATOM 1520 C C . ARG A 1 199 ? 14.881 -13.182 19.455 1.00 90.00 199 ARG A C 1
ATOM 1522 O O . ARG A 1 199 ? 14.058 -13.475 20.318 1.00 90.00 199 ARG A O 1
ATOM 1529 N N . GLU A 1 200 ? 15.409 -11.967 19.340 1.00 91.56 200 GLU A N 1
ATOM 1530 C CA . GLU A 1 200 ? 15.044 -10.849 20.216 1.00 91.56 200 GLU A CA 1
ATOM 1531 C C . GLU A 1 200 ? 13.547 -10.524 20.111 1.00 91.56 200 GLU A C 1
ATOM 1533 O O . GLU A 1 200 ? 12.846 -10.421 21.118 1.00 91.56 200 GLU A O 1
ATOM 1538 N N . THR A 1 201 ? 13.023 -10.450 18.884 1.00 93.25 201 THR A N 1
ATOM 1539 C CA . THR A 1 201 ? 11.598 -10.185 18.640 1.00 93.25 201 THR A CA 1
ATOM 1540 C C . THR A 1 201 ? 10.713 -11.278 19.239 1.00 93.25 201 THR A C 1
ATOM 1542 O O . THR A 1 201 ? 9.700 -10.968 19.866 1.00 93.25 201 THR A O 1
ATOM 1545 N N . VAL A 1 202 ? 11.090 -12.551 19.086 1.00 96.62 202 VAL A N 1
ATOM 1546 C CA . VAL A 1 202 ? 10.368 -13.687 19.678 1.00 96.62 202 VAL A CA 1
ATOM 1547 C C . VAL A 1 202 ? 10.372 -13.605 21.203 1.00 96.62 202 VAL A C 1
ATOM 1549 O O . VAL A 1 202 ? 9.312 -13.782 21.799 1.00 96.62 202 VAL A O 1
ATOM 1552 N N . GLY A 1 203 ? 11.501 -13.264 21.830 1.00 95.56 203 GLY A N 1
ATOM 1553 C CA . GLY A 1 203 ? 11.575 -13.076 23.283 1.00 95.56 203 GLY A CA 1
ATOM 1554 C C . GLY A 1 203 ? 10.610 -11.994 23.776 1.00 95.56 203 GLY A C 1
ATOM 1555 O O . GLY A 1 203 ? 9.801 -12.233 24.671 1.00 95.56 203 GLY A O 1
ATOM 1556 N N . ILE A 1 204 ? 10.593 -10.837 23.108 1.00 95.94 204 ILE A N 1
ATOM 1557 C CA . ILE A 1 204 ? 9.664 -9.742 23.432 1.00 95.94 204 ILE A CA 1
ATOM 1558 C C . ILE A 1 204 ? 8.203 -10.182 23.264 1.00 95.94 204 ILE A C 1
ATOM 1560 O O . ILE A 1 204 ? 7.331 -9.792 24.044 1.00 95.94 204 ILE A O 1
ATOM 1564 N N . LEU A 1 205 ? 7.899 -10.964 22.227 1.00 94.62 205 LEU A N 1
ATOM 1565 C CA . LEU A 1 205 ? 6.548 -11.476 22.005 1.00 94.62 205 LEU A CA 1
ATOM 1566 C C . LEU A 1 205 ? 6.137 -12.484 23.084 1.00 94.62 205 LEU A C 1
ATOM 1568 O O . LEU A 1 205 ? 5.006 -12.404 23.558 1.00 94.62 205 LEU A O 1
ATOM 1572 N N . GLN A 1 206 ? 7.034 -13.370 23.517 1.00 93.44 206 GLN A N 1
ATOM 1573 C CA . GLN A 1 206 ? 6.774 -14.312 24.608 1.00 93.44 206 GLN A CA 1
ATOM 1574 C C . GLN A 1 206 ? 6.479 -13.586 25.926 1.00 93.44 206 GLN A C 1
ATOM 1576 O O . GLN A 1 206 ? 5.486 -13.899 26.582 1.00 93.44 206 GLN A O 1
ATOM 1581 N N . GLU A 1 207 ? 7.252 -12.554 26.274 1.00 95.94 207 GLU A N 1
ATOM 1582 C CA . GLU A 1 207 ? 6.974 -11.725 27.457 1.00 95.94 207 GLU A CA 1
ATOM 1583 C C . GLU A 1 207 ? 5.614 -11.017 27.364 1.00 95.94 207 GLU A C 1
ATOM 1585 O O . GLU A 1 207 ? 4.869 -10.935 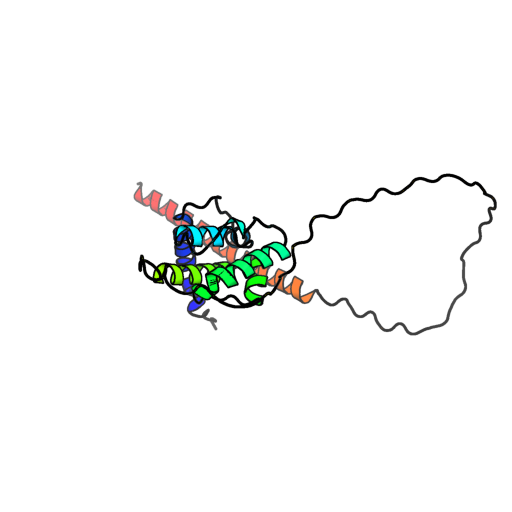28.346 1.00 95.94 207 GLU A O 1
ATOM 1590 N N . LYS A 1 208 ? 5.250 -10.520 26.174 1.00 93.12 208 LYS A N 1
ATOM 1591 C CA . LYS A 1 208 ? 3.936 -9.901 25.943 1.00 93.12 208 LYS A CA 1
ATOM 1592 C C . LYS A 1 208 ? 2.794 -10.898 26.104 1.00 93.12 208 LYS A C 1
ATOM 1594 O O . LYS A 1 208 ? 1.788 -10.533 26.708 1.00 93.12 208 LYS A O 1
ATOM 1599 N N . ILE A 1 209 ? 2.940 -12.114 25.580 1.00 97.62 209 ILE A N 1
ATOM 1600 C CA . ILE A 1 209 ? 1.951 -13.188 25.736 1.00 97.62 209 ILE A CA 1
ATOM 1601 C C . ILE A 1 209 ? 1.781 -13.507 27.220 1.00 97.62 209 ILE A C 1
ATOM 1603 O O . ILE A 1 209 ? 0.667 -13.418 27.726 1.00 97.62 209 ILE A O 1
ATOM 1607 N N . HIS A 1 210 ? 2.881 -13.723 27.942 1.00 96.75 210 HIS A N 1
ATOM 1608 C CA . HIS A 1 210 ? 2.843 -14.011 29.373 1.00 96.75 210 HIS A CA 1
ATOM 1609 C C . HIS A 1 210 ? 2.137 -12.908 30.181 1.00 96.75 210 HIS A C 1
ATOM 1611 O O . HIS A 1 210 ? 1.309 -13.170 31.053 1.00 96.75 210 HIS A O 1
ATOM 1617 N N . LYS A 1 211 ? 2.403 -11.636 29.858 1.00 96.56 211 LYS A N 1
ATOM 1618 C CA . LYS A 1 211 ? 1.731 -10.507 30.513 1.00 96.56 211 LYS A CA 1
ATOM 1619 C C . LYS A 1 211 ? 0.234 -10.450 30.198 1.00 96.56 211 LYS A C 1
ATOM 1621 O O . LYS A 1 211 ? -0.550 -10.076 31.068 1.00 96.56 211 LYS A O 1
ATOM 1626 N N . LEU A 1 212 ? -0.167 -10.782 28.970 1.00 96.88 212 LEU A N 1
ATOM 1627 C CA . LEU A 1 212 ? -1.578 -10.853 28.588 1.00 96.88 212 LEU A CA 1
ATOM 1628 C C . LEU A 1 212 ? -2.297 -11.998 29.303 1.00 96.88 212 LEU A C 1
ATOM 1630 O O . LEU A 1 212 ? -3.402 -11.785 29.794 1.00 96.88 212 LEU A O 1
ATOM 1634 N N . GLU A 1 213 ? -1.663 -13.162 29.421 1.00 95.62 213 GLU A N 1
ATOM 1635 C CA . GLU A 1 213 ? -2.181 -14.300 30.186 1.00 95.62 213 GLU A CA 1
ATOM 1636 C C . GLU A 1 213 ? -2.394 -13.924 31.656 1.00 95.62 213 GLU A C 1
ATOM 1638 O O . GLU A 1 213 ? -3.476 -14.143 32.198 1.00 95.62 213 GLU A O 1
ATOM 1643 N N . LEU A 1 214 ? -1.421 -13.256 32.286 1.00 95.94 214 LEU A N 1
ATOM 1644 C CA . LEU A 1 214 ? -1.566 -12.783 33.664 1.00 95.94 214 LEU A CA 1
ATOM 1645 C C . LEU A 1 214 ? -2.727 -11.786 33.811 1.00 95.94 214 LEU A C 1
ATOM 1647 O O . LEU A 1 214 ? -3.494 -11.857 34.770 1.00 95.94 214 LEU A O 1
ATOM 1651 N N . LEU A 1 215 ? -2.879 -10.858 32.861 1.00 97.06 215 LEU A N 1
ATOM 1652 C CA . LEU A 1 215 ? -3.988 -9.902 32.864 1.00 97.06 215 LEU A CA 1
ATOM 1653 C C . LEU A 1 215 ? -5.346 -10.582 32.676 1.00 97.06 215 LEU A C 1
ATOM 1655 O O . LEU A 1 215 ? -6.314 -10.136 33.288 1.00 97.06 215 LEU A O 1
ATOM 1659 N N . LEU A 1 216 ? -5.427 -11.631 31.856 1.00 96.00 216 LEU A N 1
ATOM 1660 C CA . LEU A 1 216 ? -6.637 -12.438 31.709 1.00 96.00 216 LEU A CA 1
ATOM 1661 C C . LEU A 1 216 ? -6.996 -13.116 33.031 1.00 96.00 216 LEU A C 1
ATOM 1663 O O . LEU A 1 216 ? -8.097 -12.904 33.522 1.00 96.00 216 LEU A O 1
ATOM 1667 N N . VAL A 1 217 ? -6.040 -13.787 33.681 1.00 95.81 217 VAL A N 1
ATOM 1668 C CA . VAL A 1 217 ? -6.260 -14.431 34.989 1.00 95.81 217 VAL A CA 1
ATOM 1669 C C . VAL A 1 217 ? -6.748 -13.430 36.040 1.00 95.81 217 VAL A C 1
ATOM 1671 O O . VAL A 1 217 ? -7.686 -13.703 36.789 1.00 95.81 217 VAL A O 1
ATOM 1674 N N . LEU A 1 218 ? -6.137 -12.243 36.098 1.00 95.25 218 LEU A N 1
ATOM 1675 C CA . LEU A 1 218 ? -6.560 -11.191 37.024 1.00 95.25 218 LEU A CA 1
ATOM 1676 C C . LEU A 1 218 ? -7.964 -10.669 36.702 1.00 95.25 218 LEU A C 1
ATOM 1678 O O . LEU A 1 218 ? -8.743 -10.412 37.623 1.00 95.25 218 LEU A O 1
ATOM 1682 N N . LYS A 1 219 ? -8.298 -10.518 35.415 1.00 95.12 219 LYS A N 1
ATOM 1683 C CA . LYS A 1 219 ? -9.647 -10.139 34.985 1.00 95.12 219 LYS A CA 1
ATOM 1684 C C . LYS A 1 219 ? -10.672 -11.199 35.372 1.00 95.12 219 LYS A C 1
ATOM 1686 O O . LYS A 1 219 ? -11.690 -10.832 35.948 1.00 95.12 219 LYS A O 1
ATOM 1691 N N . ASP A 1 220 ? -10.390 -12.474 35.137 1.00 92.12 220 ASP A N 1
ATOM 1692 C CA . ASP A 1 220 ? -11.296 -13.581 35.458 1.00 92.12 220 ASP A CA 1
ATOM 1693 C C . ASP A 1 220 ? -11.557 -13.669 36.963 1.00 92.12 220 ASP A C 1
ATOM 1695 O O . ASP A 1 220 ? -12.708 -13.755 37.395 1.00 92.12 220 ASP A O 1
ATOM 1699 N N . LYS A 1 221 ? -10.506 -13.526 37.780 1.00 95.00 221 LYS A N 1
ATOM 1700 C CA . LYS A 1 221 ? -10.649 -13.430 39.237 1.00 95.00 221 LYS A CA 1
ATOM 1701 C C . LYS A 1 221 ? -11.529 -12.246 39.635 1.00 95.00 221 LYS A C 1
ATOM 1703 O O . LYS A 1 221 ? -12.398 -12.385 40.494 1.00 95.00 221 LYS A O 1
ATOM 1708 N N . LYS A 1 222 ? -11.338 -11.082 39.005 1.00 93.62 222 LYS A N 1
ATOM 1709 C CA . LYS A 1 222 ? -12.128 -9.892 39.333 1.00 93.62 222 LYS A CA 1
ATOM 1710 C C . LYS A 1 222 ? -13.595 -10.036 38.938 1.00 93.62 222 LYS A C 1
ATOM 1712 O O . LYS A 1 222 ? -14.467 -9.563 39.660 1.00 93.62 222 LYS A O 1
ATOM 1717 N N . ILE A 1 223 ? -13.864 -10.702 37.820 1.00 94.06 223 ILE A N 1
ATOM 1718 C CA . ILE A 1 223 ? -15.221 -11.027 37.379 1.00 94.06 223 ILE A CA 1
ATOM 1719 C C . ILE A 1 223 ? -15.895 -11.950 38.398 1.00 94.06 223 ILE A C 1
ATOM 1721 O O . ILE A 1 223 ? -17.030 -11.680 38.780 1.00 94.06 223 ILE A O 1
ATOM 1725 N N . GLN A 1 224 ? -15.203 -12.981 38.891 1.00 91.25 224 GLN A N 1
ATOM 1726 C CA . GLN A 1 224 ? -15.736 -13.879 39.925 1.00 91.25 224 GLN A CA 1
ATOM 1727 C C . GLN A 1 224 ? -16.047 -13.152 41.239 1.00 91.25 224 GLN A C 1
ATOM 1729 O O . GLN A 1 224 ? -17.083 -13.413 41.838 1.00 91.25 224 GLN A O 1
ATOM 1734 N N . GLU A 1 225 ? -15.185 -12.225 41.671 1.00 91.88 225 GLU A N 1
ATOM 1735 C CA . GLU A 1 225 ? -15.428 -11.402 42.866 1.00 91.88 225 GLU A CA 1
ATOM 1736 C C . GLU A 1 225 ? -16.667 -10.509 42.733 1.00 91.88 225 GLU A C 1
ATOM 1738 O O . GLU A 1 225 ? -17.359 -10.295 43.719 1.00 91.88 225 GLU A O 1
ATOM 1743 N N . LEU A 1 226 ? -16.925 -9.964 41.540 1.00 86.31 226 LEU A N 1
ATOM 1744 C CA . LEU A 1 226 ? -18.058 -9.067 41.281 1.00 86.31 226 LEU A CA 1
ATOM 1745 C C . LEU A 1 226 ? -19.356 -9.804 40.925 1.00 86.31 226 LEU A C 1
ATOM 1747 O O . LEU A 1 226 ? -20.423 -9.202 40.964 1.00 86.31 226 LEU A O 1
ATOM 1751 N N . SER A 1 227 ? -19.265 -11.079 40.543 1.00 80.44 227 SER A N 1
ATOM 1752 C CA . SER A 1 227 ? -20.418 -11.932 40.212 1.00 80.44 227 SER A CA 1
ATOM 1753 C C . SER A 1 227 ? -20.931 -12.727 41.420 1.00 80.44 227 SER A C 1
ATOM 1755 O O . SER A 1 227 ? -21.775 -13.607 41.253 1.00 80.44 227 SER A O 1
ATOM 1757 N N . ARG A 1 228 ? -20.392 -12.455 42.612 1.00 61.22 228 ARG A N 1
ATOM 1758 C CA . ARG A 1 228 ? -20.738 -13.085 43.886 1.00 61.22 228 ARG A CA 1
ATOM 1759 C C . ARG A 1 228 ? -21.420 -12.076 44.798 1.00 61.22 228 ARG A C 1
ATOM 1761 O O . ARG A 1 228 ? -22.342 -12.510 45.518 1.00 61.22 228 ARG A O 1
#

Radius of gyration: 30.3 Å; Cα contacts (8 Å, |Δi|>4): 113; chains: 1; bounding box: 76×77×82 Å

Foldseek 3Di:
DDPPDDPVVVCVVVLLVVLVVVLVVQPFPDDDDQLLVVPLQVLSVLSSVCSLPVPQHDNVQRPDDDDLVNSLSNVVCCLVRPCVVLVNRDDSVLNSCSNVSPPPSSSVSSSSVVVSSVVCPDPPDPDPDDDDDDDDDDDDDDDDDDDDDDDDDDDDDDDDDDDDDDDDDDDDDDDDDDDDDDPPDPDPPVVVVVVVVVVVVVVVVVVVVVVVVVVVVVVVVVVVVVVD

Sequence (228 aa):
MMNAAPPHQRRRPRLLTDLFQWIDAIPLSRPKKNFTRDFSDGCLCAEVIRHLHPRLVDLHNYPPANSTPQKIYNWNTLNFKVLKKLNCALTDDTIQHIVQCRPGIVETVLFDIKQKLLSIAPSTDRAAAGLSHAMSGASLPKAPAPMPQHSLPRGAIHGGTPGATGADWRMAGAPAAAVPAAVPPPQDVDRDQLIATLRETVGILQEKIHKLELLLVLKDKKIQELSR

Mean predicted aligned error: 20.04 Å

Solvent-accessible surface area (backbone atoms only — not comparable to full-atom values): 14828 Å² total; per-residue (Å²): 134,84,82,74,76,58,79,77,66,76,52,44,70,60,57,50,51,56,48,50,54,56,57,66,72,44,95,61,100,64,90,84,89,45,72,45,63,65,41,26,23,32,37,55,54,46,50,57,49,27,73,79,37,62,88,65,45,66,69,87,75,35,66,88,47,90,49,67,72,54,13,51,50,25,42,52,50,44,30,66,67,38,26,49,78,60,75,55,64,71,52,70,69,57,51,52,39,25,53,70,41,40,81,70,51,49,60,51,53,51,49,54,49,51,5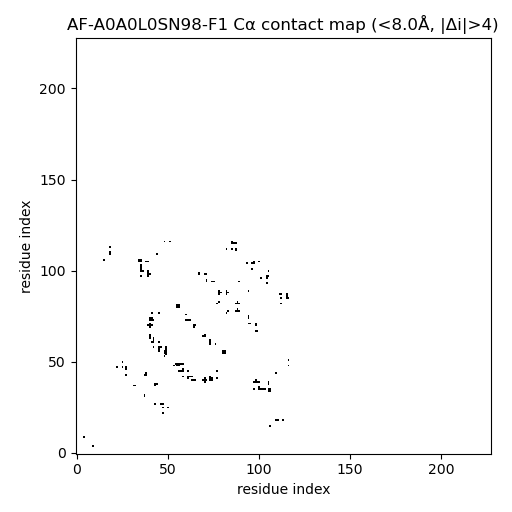7,43,56,64,71,60,69,83,73,83,88,82,77,95,72,89,78,83,84,79,90,76,94,75,88,72,83,77,79,84,76,85,86,81,89,81,82,83,86,88,81,84,90,85,89,81,84,88,83,89,80,91,78,86,90,80,85,85,82,86,79,92,75,88,75,79,73,83,76,74,80,86,79,55,69,69,56,52,50,47,51,52,54,50,52,52,52,51,53,55,49,53,55,51,49,53,52,50,53,53,50,48,55,53,50,53,53,51,49,55,65,74,74,106